Protein AF-A0A8J2J4Z7-F1 (afdb_monomer)

Mean predicted aligned error: 20.15 Å

pLDDT: mean 83.18, std 18.84, range [35.97, 98.56]

Secondary structure (DSSP, 8-state):
---GGGEEEE-TTS---EESSHHHHHHHHHHHSTTTS-HHHHHHHHHHTEEE-GGGGSEE-TTTSS-EE-SHHHHHHHHHHHHHHHHHHHS------S--------------------------------------HHHHHHHHHHHHHHHHHHHHHHHHHHHHHHHHHHHHHHHHHHHHHHHHHHHHHHHHHHHHHHHHHHHHHHHHHHHHHHHHHHHHHHHHHHHHHHHHHHHHHHHHHHHHHHHHHHHHHHHHHHHHHHHHHHHHHHHHHHHHHHHHHHHHHHHHHHHHHHHHHTT-------

Radius of gyration: 64.5 Å; Cα contacts (8 Å, |Δi|>4): 95; chains: 1; bounding box: 154×55×206 Å

Foldseek 3Di:
DPLPQQKWFADPVPPRDIHNDLVVVLVCCVPVVVPPDDNVCSVVNSVVRIDGDQCVLFAADPPPSPDTGDGNVSSCVVVVVVVVVVVVVPDPCPDPPDDDDDDDDDDDDDDDDDDDDDDDDDDDDDDDDDDDDDDDPVPVVVVVVVVVVVVVVVVVVVVVVVVVVVVVVVVVVVVVVVVVVVVVVVVVVVVVVVVVVVVVVVVVVVVVVVVVVVVVVVVVVVVVVVVVVVVVVVVVVVVVVVVVVVVVVVVVVVVVVVVVVVVVVVVVVVVVVVVVVVVVVVVVVVVVVVVVVVCVVVVPDDPDDD

Sequence (306 aa):
MKREHWRIWLCPFGCNAEYVIPEDFHKHIEVSHKHDISSDKIHALVELSSVPNVAKAKGQCPLCFDFQIISDKQYEKHIGRHLEQLALFTLPNIGEDEKGDEEGKQSDSGDENNDSNDEDHDGDDTGMTIEDAVASPDYYAEKTIAAEKQKETEAQIRREAEEAFHRRMEDMRLAQESAREEVLRARFEAERANREERAQEHDQVLTEAEEKARLDLEAQMKAAQERRKAGYEALNELDDATRRELEANLKAAKDQRKAAAEARAEAERKAREDYHYERKFREDYDRRVREEYERRLRGEYDTKAK

Organism: Fusarium equiseti (NCBI:txid61235)

Solvent-accessible surface area (backbone atoms only — not comparable to full-atom values): 18225 Å² total; per-residue (Å²): 131,83,68,70,92,30,42,30,36,51,50,90,86,71,73,82,47,77,27,80,46,72,69,58,44,51,51,47,44,59,71,78,35,54,90,80,50,60,77,90,51,49,65,61,46,56,65,71,39,47,41,77,39,70,68,73,39,42,44,63,37,93,86,74,63,79,49,78,27,81,38,59,71,53,33,54,54,54,53,46,52,52,52,49,54,53,50,59,69,71,48,80,83,75,76,79,86,67,94,74,93,80,82,84,82,75,91,77,90,78,90,77,89,83,88,80,82,86,79,90,80,87,78,79,86,83,88,83,82,90,75,92,74,90,75,61,82,67,58,62,55,52,51,50,54,51,52,51,53,50,52,52,52,51,54,46,51,51,51,53,48,54,52,52,49,52,52,53,52,51,53,50,48,52,51,51,50,52,53,51,50,51,54,51,52,52,49,52,52,50,52,50,51,54,51,52,49,53,50,52,53,50,52,49,53,50,52,54,50,52,53,50,52,50,50,54,49,51,53,49,52,50,53,51,50,50,53,50,51,54,51,53,52,55,49,50,52,50,52,53,52,51,51,52,49,52,53,50,52,54,49,52,50,51,51,50,52,50,52,52,50,52,52,50,52,52,51,50,52,49,53,52,51,52,51,52,49,53,50,50,54,48,52,54,47,53,47,51,52,50,52,51,52,52,37,62,71,70,65,68,73,83,89,80,88,130

Structure (mmCIF, N/CA/C/O backbone):
data_AF-A0A8J2J4Z7-F1
#
_entry.id   AF-A0A8J2J4Z7-F1
#
loop_
_atom_site.group_PDB
_atom_site.id
_atom_site.type_symbol
_atom_site.label_atom_id
_atom_site.label_alt_id
_atom_site.label_comp_id
_atom_site.label_asym_id
_atom_site.label_entity_id
_atom_site.label_seq_id
_atom_site.pdbx_PDB_ins_code
_atom_site.Cartn_x
_atom_site.Cartn_y
_atom_site.Cartn_z
_atom_site.occupancy
_atom_site.B_iso_or_equiv
_atom_site.auth_seq_id
_atom_site.auth_comp_id
_atom_site.auth_asym_id
_atom_site.auth_atom_id
_atom_site.pdbx_PDB_model_num
ATOM 1 N N . MET A 1 1 ? -29.224 24.497 11.981 1.00 48.62 1 MET A N 1
ATOM 2 C CA . MET A 1 1 ? -27.929 24.733 11.304 1.00 48.62 1 MET A CA 1
ATOM 3 C C . MET A 1 1 ? -28.176 24.751 9.804 1.00 48.62 1 MET A C 1
ATOM 5 O O . MET A 1 1 ? -28.836 23.846 9.308 1.00 48.62 1 MET A O 1
ATOM 9 N N . LYS A 1 2 ? -27.760 25.798 9.082 1.00 50.84 2 LYS A N 1
ATOM 10 C CA . LYS A 1 2 ? -27.967 25.862 7.625 1.00 50.84 2 LYS A CA 1
ATOM 11 C C . LYS A 1 2 ? -27.094 24.782 6.965 1.00 50.84 2 LYS A C 1
ATOM 13 O O . LYS A 1 2 ? -25.934 24.630 7.336 1.00 50.84 2 LYS A O 1
ATOM 18 N N . ARG A 1 3 ? -27.654 24.007 6.027 1.00 61.44 3 ARG A N 1
ATOM 19 C CA . ARG A 1 3 ? -27.030 22.855 5.328 1.00 61.44 3 ARG A CA 1
ATOM 20 C C . ARG A 1 3 ? -25.929 23.283 4.339 1.00 61.44 3 ARG A C 1
ATOM 22 O O . ARG A 1 3 ? -25.856 22.797 3.217 1.00 61.44 3 ARG A O 1
ATOM 29 N N . GLU A 1 4 ? -25.100 24.249 4.724 1.00 65.12 4 GLU A N 1
ATOM 30 C CA . GLU A 1 4 ? -24.104 24.873 3.847 1.00 65.12 4 GLU A CA 1
ATOM 31 C C . GLU A 1 4 ? -22.971 23.910 3.489 1.00 65.12 4 GLU A C 1
ATOM 33 O O . GLU A 1 4 ? -22.457 23.954 2.378 1.00 65.12 4 GLU A O 1
ATOM 38 N N . HIS A 1 5 ? -22.682 22.959 4.375 1.00 68.06 5 HIS A N 1
ATOM 39 C CA . HIS A 1 5 ? -21.696 21.899 4.174 1.00 68.06 5 HIS A CA 1
ATOM 40 C C . HIS A 1 5 ? -22.135 20.823 3.160 1.00 68.06 5 HIS A C 1
ATOM 42 O O . HIS A 1 5 ? -21.321 20.012 2.723 1.00 68.06 5 HIS A O 1
ATOM 48 N N . TRP A 1 6 ? -23.405 20.816 2.738 1.00 79.62 6 TRP A N 1
ATOM 49 C CA . TRP A 1 6 ? -23.937 19.852 1.769 1.00 79.62 6 TRP A CA 1
ATOM 50 C C . TRP A 1 6 ? -24.190 20.449 0.391 1.00 79.62 6 TRP A C 1
ATOM 52 O O . TRP A 1 6 ? -24.940 19.879 -0.391 1.00 79.62 6 TRP A O 1
ATOM 62 N N . ARG A 1 7 ? -23.582 21.583 0.051 1.00 85.12 7 ARG A N 1
ATOM 63 C CA . ARG A 1 7 ? -23.777 22.173 -1.275 1.00 85.12 7 ARG A CA 1
ATOM 64 C C . ARG A 1 7 ? -23.057 21.361 -2.358 1.00 85.12 7 ARG A C 1
ATOM 66 O O . ARG A 1 7 ? -21.969 20.817 -2.137 1.00 85.12 7 ARG A O 1
ATOM 73 N N . ILE A 1 8 ? -23.708 21.239 -3.506 1.00 89.12 8 ILE A N 1
ATOM 74 C CA . ILE A 1 8 ? -23.092 20.903 -4.790 1.00 89.12 8 ILE A CA 1
ATOM 75 C C . ILE A 1 8 ? -23.467 21.989 -5.791 1.00 89.12 8 ILE A C 1
ATOM 77 O O . ILE A 1 8 ? -24.491 22.654 -5.630 1.00 89.12 8 ILE A O 1
ATOM 81 N N . TRP A 1 9 ? -22.650 22.153 -6.817 1.00 91.50 9 TRP A N 1
ATOM 82 C CA . TRP A 1 9 ? -22.868 23.111 -7.888 1.00 91.50 9 TRP A CA 1
ATOM 83 C C . TRP A 1 9 ? -23.181 22.361 -9.169 1.00 91.50 9 TRP A C 1
ATOM 85 O O . TRP A 1 9 ? -22.423 21.481 -9.578 1.00 91.50 9 TRP A O 1
ATOM 95 N N . LEU A 1 10 ? -24.311 22.704 -9.779 1.00 89.62 10 LEU A N 1
ATOM 96 C CA . LEU A 1 10 ? -24.748 22.134 -11.047 1.00 89.62 10 LEU A CA 1
ATOM 97 C C . LEU A 1 10 ? -24.606 23.182 -12.143 1.00 89.62 10 LEU A C 1
ATOM 99 O O . LEU A 1 10 ? -24.974 24.343 -11.952 1.00 89.62 10 LEU A O 1
ATOM 103 N N . CYS A 1 11 ? -24.097 22.774 -13.305 1.00 90.88 11 CYS A N 1
ATOM 104 C CA . CYS A 1 11 ? -24.008 23.672 -14.452 1.00 90.88 11 CYS A CA 1
ATOM 105 C C . CYS A 1 11 ? -25.408 24.032 -14.993 1.00 90.88 11 CYS A C 1
ATOM 107 O O . CYS A 1 11 ? -26.116 23.142 -15.472 1.00 90.88 11 CYS A O 1
ATOM 109 N N . PRO A 1 12 ? -25.809 25.322 -14.988 1.00 86.12 12 PRO A N 1
ATOM 110 C CA . PRO A 1 12 ? -27.120 25.746 -15.484 1.00 86.12 12 PRO A CA 1
ATOM 111 C C . PRO A 1 12 ? -27.213 25.740 -17.018 1.00 86.12 12 PRO A C 1
ATOM 113 O O . PRO A 1 12 ? -28.304 25.864 -17.566 1.00 86.12 12 PRO A O 1
ATOM 116 N N . PHE A 1 13 ? -26.086 25.577 -17.716 1.00 86.19 13 PHE A N 1
ATOM 117 C CA . PHE A 1 13 ? -25.993 25.603 -19.178 1.00 86.19 13 PHE A CA 1
ATOM 118 C C . PHE A 1 13 ? -26.162 24.218 -19.833 1.00 86.19 13 PHE A C 1
ATOM 120 O O . PHE A 1 13 ? -25.944 24.069 -21.032 1.00 86.19 13 PHE A O 1
ATOM 127 N N . GLY A 1 14 ? -26.572 23.196 -19.069 1.00 81.00 14 GLY A N 1
ATOM 128 C CA . GLY A 1 14 ? -26.952 21.883 -19.609 1.00 81.00 14 GLY A CA 1
ATOM 129 C C . GLY A 1 14 ? -25.814 20.866 -19.743 1.00 81.00 14 GLY A C 1
ATOM 130 O O . GLY A 1 14 ? -25.996 19.831 -20.378 1.00 81.00 14 GLY A O 1
ATOM 131 N N . CYS A 1 15 ? -24.651 21.113 -19.133 1.00 85.25 15 CYS A N 1
ATOM 132 C CA . CYS A 1 15 ? -23.510 20.191 -19.188 1.00 85.25 15 CYS A CA 1
ATOM 133 C C . CYS A 1 15 ? -23.651 18.936 -18.308 1.00 85.25 15 CYS A C 1
ATOM 135 O O . CYS A 1 15 ? -22.787 18.068 -18.375 1.00 85.25 15 CYS A O 1
ATOM 137 N N . ASN A 1 16 ? -24.695 18.834 -17.473 1.00 79.56 16 ASN A N 1
ATOM 138 C CA . ASN A 1 16 ? -24.906 17.752 -16.491 1.00 79.56 16 ASN A CA 1
ATOM 139 C C . ASN A 1 16 ? -23.695 17.458 -15.580 1.00 79.56 16 ASN A C 1
ATOM 141 O O . ASN A 1 16 ? -23.605 16.385 -14.991 1.00 79.56 16 ASN A O 1
ATOM 145 N N . ALA A 1 17 ? -22.760 18.401 -15.462 1.00 84.75 17 ALA A N 1
ATOM 146 C CA . ALA A 1 17 ? -21.593 18.266 -14.610 1.00 84.75 17 ALA A CA 1
ATOM 147 C C . ALA A 1 17 ? -21.918 18.755 -13.193 1.00 84.75 17 ALA A C 1
ATOM 149 O O . ALA A 1 17 ? -22.481 19.843 -13.016 1.00 84.75 17 ALA A O 1
ATOM 150 N N . GLU A 1 18 ? -21.556 17.940 -12.202 1.00 88.69 18 GLU A N 1
ATOM 151 C CA . GLU A 1 18 ? -21.719 18.238 -10.781 1.00 88.69 18 GLU A CA 1
ATOM 152 C C . GLU A 1 18 ? -20.361 18.515 -10.144 1.00 88.69 18 GLU A C 1
ATOM 154 O O . GLU A 1 18 ? -19.391 17.789 -10.369 1.00 88.69 18 GLU A O 1
ATOM 159 N N . TYR A 1 19 ? -20.304 19.543 -9.306 1.00 88.88 19 TYR A N 1
ATOM 160 C CA . TYR A 1 19 ? -19.082 19.951 -8.629 1.00 88.88 19 TYR A CA 1
ATOM 161 C C . TYR A 1 19 ? -19.316 20.019 -7.125 1.00 88.88 19 TYR A C 1
ATOM 163 O O . TYR A 1 19 ? -20.330 20.526 -6.646 1.00 88.88 19 TYR A O 1
ATOM 171 N N . VAL A 1 20 ? -18.363 19.492 -6.362 1.00 85.62 20 VAL A N 1
ATOM 172 C CA . VAL A 1 20 ? -18.367 19.525 -4.889 1.00 85.62 20 VAL A CA 1
ATOM 173 C C . VAL A 1 20 ? -17.597 20.735 -4.356 1.00 85.62 20 VAL A C 1
ATOM 175 O O . VAL A 1 20 ? -17.810 21.130 -3.213 1.00 85.62 20 VAL A O 1
ATOM 178 N N . ILE A 1 21 ? -16.735 21.315 -5.191 1.00 87.62 21 ILE A N 1
ATOM 179 C CA . ILE A 1 21 ? -15.822 22.404 -4.863 1.00 87.62 21 ILE A CA 1
ATOM 180 C C . ILE A 1 21 ? -16.212 23.624 -5.719 1.00 87.62 21 ILE A C 1
ATOM 182 O O . ILE A 1 21 ? -16.281 23.496 -6.948 1.00 87.62 21 ILE A O 1
ATOM 186 N N . PRO A 1 22 ? -16.491 24.794 -5.115 1.00 88.19 22 PRO A N 1
ATOM 187 C CA . PRO A 1 22 ? -16.932 25.979 -5.850 1.00 88.19 22 PRO A CA 1
ATOM 188 C C . PRO A 1 22 ? -15.870 26.501 -6.827 1.00 88.19 22 PRO A C 1
ATOM 190 O O . PRO A 1 22 ? -16.217 27.013 -7.889 1.00 88.19 22 PRO A O 1
ATOM 193 N N . GLU A 1 23 ? -14.583 26.329 -6.524 1.00 89.81 23 GLU A N 1
ATOM 194 C CA . GLU A 1 23 ? -13.476 26.717 -7.403 1.00 89.81 23 GLU A CA 1
ATOM 195 C C . GLU A 1 23 ? -13.450 25.893 -8.697 1.00 89.81 23 GLU A C 1
ATOM 197 O O . GLU A 1 23 ? -13.126 26.419 -9.763 1.00 89.81 23 GLU A O 1
ATOM 202 N N . ASP A 1 24 ? -13.814 24.612 -8.630 1.00 89.50 24 ASP A N 1
ATOM 203 C CA . ASP A 1 24 ? -13.864 23.746 -9.811 1.00 89.50 24 ASP A CA 1
ATOM 204 C C . ASP A 1 24 ? -15.065 24.086 -10.692 1.00 89.50 24 ASP A C 1
ATOM 206 O O . ASP A 1 24 ? -14.944 24.130 -11.918 1.00 89.50 24 ASP A O 1
ATOM 210 N N . PHE A 1 25 ? -16.197 24.426 -10.069 1.00 90.56 25 PHE A N 1
ATOM 211 C CA . PHE A 1 25 ? -17.341 24.985 -10.780 1.00 90.56 25 PHE A CA 1
ATOM 212 C C . PHE A 1 25 ? -16.984 26.313 -11.462 1.00 90.56 25 PHE A C 1
ATOM 214 O O . PHE A 1 25 ? -17.268 26.494 -12.645 1.00 90.56 25 PHE A O 1
ATOM 221 N N . HIS A 1 26 ? -16.302 27.218 -10.755 1.00 90.50 26 HIS A N 1
ATOM 222 C CA . HIS A 1 26 ? -15.851 28.497 -11.305 1.00 90.50 26 HIS A CA 1
ATOM 223 C C . HIS A 1 26 ? -14.972 28.298 -12.546 1.00 90.50 26 HIS A C 1
ATOM 225 O O . HIS A 1 26 ? -15.247 28.870 -13.601 1.00 90.50 26 HIS A O 1
ATOM 231 N N . LYS A 1 27 ? -13.955 27.433 -12.451 1.00 92.00 27 LYS A N 1
ATOM 232 C CA . LYS A 1 27 ? -13.082 27.090 -13.585 1.00 92.00 27 LYS A CA 1
ATOM 233 C C . LYS A 1 27 ? -13.863 26.475 -14.741 1.00 92.00 27 LYS A C 1
ATOM 235 O O . LYS A 1 27 ? -13.597 26.799 -15.895 1.00 92.00 27 LYS A O 1
ATOM 240 N N . HIS A 1 28 ? -14.829 25.601 -14.457 1.00 91.81 28 HIS A N 1
ATOM 241 C CA . HIS A 1 28 ? -15.668 25.012 -15.497 1.00 91.81 28 HIS A CA 1
ATOM 242 C C . HIS A 1 28 ? -16.440 26.082 -16.274 1.00 91.81 28 HIS A C 1
ATOM 244 O O . HIS A 1 28 ? -16.403 26.062 -17.505 1.00 91.81 28 HIS A O 1
ATOM 250 N N . ILE A 1 29 ? -17.084 27.023 -15.576 1.00 90.81 29 ILE A N 1
ATOM 251 C CA . ILE A 1 29 ? -17.818 28.128 -16.204 1.00 90.81 29 ILE A CA 1
ATOM 252 C C . ILE A 1 29 ? -16.867 29.025 -17.007 1.00 90.81 29 ILE A C 1
ATOM 254 O O . ILE A 1 29 ? -17.163 29.367 -18.150 1.00 90.81 29 ILE A O 1
ATOM 258 N N . GLU A 1 30 ? -15.695 29.345 -16.460 1.00 90.31 30 GLU A N 1
ATOM 259 C CA . GLU A 1 30 ? -14.702 30.198 -17.120 1.00 90.31 30 GLU A CA 1
ATOM 260 C C . GLU A 1 30 ? -14.128 29.576 -18.405 1.00 90.31 30 GLU A C 1
ATOM 262 O O . GLU A 1 30 ? -13.880 30.283 -19.382 1.00 90.31 30 GLU A O 1
ATOM 267 N N . VAL A 1 31 ? -13.934 28.254 -18.428 1.00 91.25 31 VAL A N 1
ATOM 268 C CA . VAL A 1 31 ? -13.362 27.538 -19.580 1.00 91.25 31 VAL A CA 1
ATOM 269 C C . VAL A 1 31 ? -14.432 27.147 -20.598 1.00 91.25 31 VAL A C 1
ATOM 271 O O . VAL A 1 31 ? -14.229 27.319 -21.798 1.00 91.25 31 VAL A O 1
ATOM 274 N N . SER A 1 32 ? -15.564 26.621 -20.133 1.00 89.06 32 SER A N 1
ATOM 275 C CA . SER A 1 32 ? -16.575 25.979 -20.990 1.00 89.06 32 SER A CA 1
ATOM 276 C C . SER A 1 32 ? -17.681 26.943 -21.421 1.00 89.06 32 SER A C 1
ATOM 278 O O . SER A 1 32 ? -18.276 26.745 -22.474 1.00 89.06 32 SER A O 1
ATOM 280 N N . HIS A 1 33 ? -17.917 28.005 -20.643 1.00 90.12 33 HIS A N 1
ATOM 281 C CA . HIS A 1 33 ? -18.996 28.982 -20.846 1.00 90.12 33 HIS A CA 1
ATOM 282 C C . HIS A 1 33 ? -18.488 30.424 -20.924 1.00 90.12 33 HIS A C 1
ATOM 284 O O . HIS A 1 33 ? -19.224 31.377 -20.665 1.00 90.12 33 HIS A O 1
ATOM 290 N N . LYS A 1 34 ? -17.233 30.607 -21.352 1.00 83.88 34 LYS A N 1
ATOM 291 C CA . LYS A 1 34 ? -16.594 31.924 -21.505 1.00 83.88 34 LYS A CA 1
ATOM 292 C C . LYS A 1 34 ? -17.386 32.902 -22.381 1.00 83.88 34 LYS A C 1
ATOM 294 O O . LYS A 1 34 ? -17.272 34.113 -22.219 1.00 83.88 34 LYS A O 1
ATOM 299 N N . HIS A 1 35 ? -18.145 32.378 -23.343 1.00 81.94 35 HIS A N 1
ATOM 300 C CA . HIS A 1 35 ? -18.952 33.171 -24.270 1.00 81.94 35 HIS A CA 1
ATOM 301 C C . HIS A 1 35 ? -20.370 33.455 -23.755 1.00 81.94 35 HIS A C 1
ATOM 303 O O . HIS A 1 35 ? -21.000 34.395 -24.235 1.00 81.94 35 HIS A O 1
ATOM 309 N N . ASP A 1 36 ? -20.842 32.694 -22.765 1.00 80.62 36 ASP A N 1
ATOM 310 C CA . ASP A 1 36 ? -22.217 32.764 -22.262 1.00 80.62 36 ASP A CA 1
ATOM 311 C C . ASP A 1 36 ? -22.341 33.671 -21.027 1.00 80.62 36 ASP A C 1
ATOM 313 O O . ASP A 1 36 ? -23.422 34.195 -20.743 1.00 80.62 36 ASP A O 1
ATOM 317 N N . ILE A 1 37 ? -21.244 33.897 -20.288 1.00 83.81 37 ILE A N 1
ATOM 318 C CA . ILE A 1 37 ? -21.245 34.740 -19.089 1.00 83.81 37 ILE A CA 1
ATOM 319 C C . ILE A 1 37 ? -19.981 35.599 -18.950 1.00 83.81 37 ILE A C 1
ATOM 321 O O . ILE A 1 37 ? -18.861 35.177 -19.216 1.00 83.81 37 ILE A O 1
ATOM 325 N N . SER A 1 38 ? -20.175 36.842 -18.504 1.00 83.50 38 SER A N 1
ATOM 326 C CA . SER A 1 38 ? -19.089 37.765 -18.157 1.00 83.50 38 SER A CA 1
ATOM 327 C C . SER A 1 38 ? -18.459 37.380 -16.814 1.00 83.50 38 SER A C 1
ATOM 329 O O . SER A 1 38 ? -19.186 37.056 -15.874 1.00 83.50 38 SER A O 1
ATOM 331 N N . SER A 1 39 ? -17.126 37.468 -16.721 1.00 81.56 39 SER A N 1
ATOM 332 C CA . SER A 1 39 ? -16.327 37.105 -15.536 1.00 81.56 39 SER A CA 1
ATOM 333 C C . SER A 1 39 ? -16.866 37.702 -14.232 1.00 81.56 39 SER A C 1
ATOM 335 O O . SER A 1 39 ? -16.939 37.013 -13.219 1.00 81.56 39 SER A O 1
ATOM 337 N N . ASP A 1 40 ? -17.338 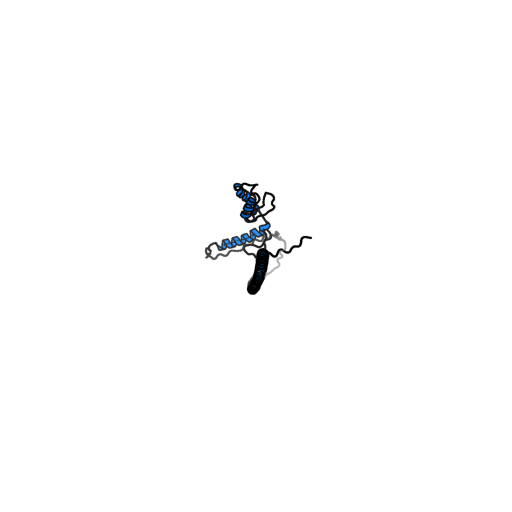38.949 -14.271 1.00 82.12 40 ASP A N 1
ATOM 338 C CA . ASP A 1 40 ? -17.827 39.671 -13.089 1.00 82.12 40 ASP A CA 1
ATOM 339 C C . ASP A 1 40 ? -19.117 39.066 -12.507 1.00 82.12 40 ASP A C 1
ATOM 341 O O . 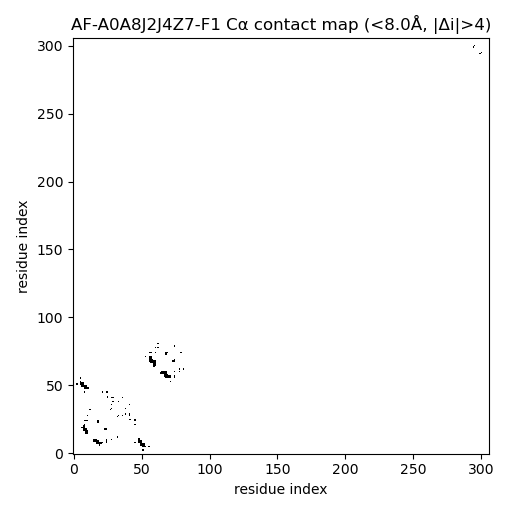ASP A 1 40 ? -19.472 39.311 -11.355 1.00 82.12 40 ASP A O 1
ATOM 345 N N . LYS A 1 41 ? -19.835 38.255 -13.294 1.00 85.81 41 LYS A N 1
ATOM 346 C CA . LYS A 1 41 ? -21.092 37.605 -12.896 1.00 85.81 41 LYS A CA 1
ATOM 347 C C . LYS A 1 41 ? -20.908 36.153 -12.454 1.00 85.81 41 LYS A C 1
ATOM 349 O O . LYS A 1 41 ? -21.859 35.569 -11.934 1.00 85.81 41 LYS A O 1
ATOM 354 N N . ILE A 1 42 ? -19.717 35.571 -12.625 1.00 85.88 42 ILE A N 1
ATOM 355 C CA . ILE A 1 42 ? -19.460 34.163 -12.286 1.00 85.88 42 ILE A CA 1
ATOM 356 C C . ILE A 1 42 ? -19.584 33.943 -10.774 1.00 85.88 42 ILE A C 1
ATOM 358 O O . ILE A 1 42 ? -20.213 32.977 -10.354 1.00 85.88 42 ILE A O 1
ATOM 362 N N . HIS A 1 43 ? -19.091 34.870 -9.949 1.00 84.75 43 HIS A N 1
ATOM 363 C CA . HIS A 1 43 ? -19.212 34.771 -8.489 1.00 84.75 43 HIS A CA 1
ATOM 364 C C . HIS A 1 43 ? -20.669 34.739 -8.006 1.00 84.75 43 HIS A C 1
ATOM 366 O O . HIS A 1 43 ? -21.035 33.863 -7.225 1.00 84.75 43 HIS A O 1
ATOM 372 N N . ALA A 1 44 ? -21.526 35.625 -8.525 1.00 85.88 44 ALA A N 1
ATOM 373 C CA . ALA A 1 44 ? -22.955 35.606 -8.205 1.00 85.88 44 ALA A CA 1
ATOM 374 C C . ALA A 1 44 ? -23.626 34.306 -8.684 1.00 85.88 44 ALA A C 1
ATOM 376 O O . ALA A 1 44 ? -24.500 33.760 -8.011 1.00 85.88 44 ALA A O 1
ATOM 377 N N . LEU A 1 45 ? -23.193 33.776 -9.833 1.00 85.69 45 LEU A N 1
ATOM 378 C CA . LEU A 1 45 ? -23.701 32.511 -10.351 1.00 85.69 45 LEU A CA 1
ATOM 379 C C . LEU A 1 45 ? -23.303 31.324 -9.463 1.00 85.69 45 LEU A C 1
ATOM 381 O O . LEU A 1 45 ? -24.128 30.442 -9.244 1.00 85.69 45 LEU A O 1
ATOM 385 N N . VAL A 1 46 ? -22.081 31.296 -8.927 1.00 87.06 46 VAL A N 1
ATOM 386 C CA . VAL A 1 46 ? -21.614 30.251 -7.997 1.00 87.06 46 VAL A CA 1
ATOM 387 C C . VAL A 1 46 ? -22.509 30.201 -6.757 1.00 87.06 46 VAL A C 1
ATOM 389 O O . VAL A 1 46 ? -22.908 29.123 -6.325 1.00 87.06 46 VAL A O 1
ATOM 392 N N . GLU A 1 47 ? -22.900 31.344 -6.201 1.00 84.44 47 GLU A N 1
ATOM 393 C CA . GLU A 1 47 ? -23.793 31.359 -5.036 1.00 84.44 47 GLU A CA 1
ATOM 394 C C . GLU A 1 47 ? -25.200 30.835 -5.373 1.00 84.44 47 GLU A C 1
ATOM 396 O O . GLU A 1 47 ? -25.754 30.014 -4.633 1.00 84.44 47 GLU A O 1
ATOM 401 N N . LEU A 1 48 ? -25.749 31.255 -6.518 1.00 84.69 48 LEU A N 1
ATOM 402 C CA . LEU A 1 48 ? -27.112 30.927 -6.955 1.00 84.69 48 LEU A CA 1
ATOM 403 C C . LEU A 1 48 ? -27.274 29.500 -7.502 1.00 84.69 48 LEU A C 1
ATOM 405 O O . LEU A 1 48 ? -28.369 28.948 -7.445 1.00 84.69 48 LEU A O 1
ATOM 409 N N . SER A 1 49 ? -26.206 28.902 -8.029 1.00 83.56 49 SER A N 1
ATOM 410 C CA . SER A 1 49 ? -26.208 27.545 -8.610 1.00 83.56 49 SER A CA 1
ATOM 411 C C . SER A 1 49 ? -25.939 26.439 -7.588 1.00 83.56 49 SER A C 1
ATOM 413 O O . SER A 1 49 ? -25.930 25.255 -7.935 1.00 83.56 49 SER A O 1
ATOM 415 N N . SER A 1 50 ? -25.735 26.810 -6.321 1.00 87.25 50 SER A N 1
ATOM 416 C CA . SER A 1 50 ? -25.554 25.843 -5.248 1.00 87.25 50 S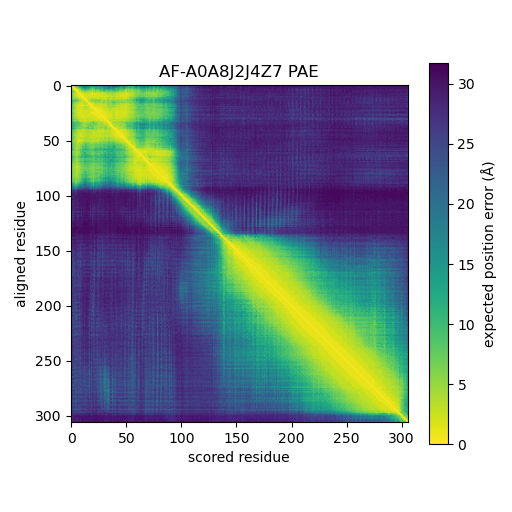ER A CA 1
ATOM 417 C C . SER A 1 50 ? -26.885 25.205 -4.844 1.00 87.25 50 SER A C 1
ATOM 419 O O . SER A 1 50 ? -27.841 25.888 -4.477 1.00 87.25 50 SER A O 1
ATOM 421 N N . VAL A 1 51 ? -26.942 23.874 -4.870 1.00 84.88 51 VAL A N 1
ATOM 422 C CA . VAL A 1 51 ? -28.098 23.092 -4.416 1.00 84.88 51 VAL A CA 1
ATOM 423 C C . VAL A 1 51 ? -27.706 22.181 -3.250 1.00 84.88 51 VAL A C 1
ATOM 425 O O . VAL A 1 51 ? -26.583 21.668 -3.212 1.00 84.88 51 VAL A O 1
ATOM 428 N N . PRO A 1 52 ? -28.592 21.976 -2.257 1.00 81.25 52 PRO A N 1
ATOM 429 C CA . PRO A 1 52 ? -28.316 21.071 -1.150 1.00 81.25 52 PRO A CA 1
ATOM 430 C C . PRO A 1 52 ? -28.360 19.611 -1.622 1.00 81.25 52 PRO A C 1
ATOM 432 O O . PRO A 1 52 ? -29.376 19.132 -2.120 1.00 81.25 52 PRO A O 1
ATOM 435 N N . ASN A 1 53 ? -27.273 18.881 -1.402 1.00 82.88 53 ASN A N 1
ATOM 436 C CA . ASN A 1 53 ? -27.143 17.460 -1.683 1.00 82.88 53 ASN A CA 1
ATOM 437 C C . ASN A 1 53 ? -27.267 16.635 -0.396 1.00 82.88 53 ASN A C 1
ATOM 439 O O . ASN A 1 53 ? -26.301 16.409 0.332 1.00 82.88 53 ASN A O 1
ATOM 443 N N . VAL A 1 54 ? -28.474 16.130 -0.151 1.00 74.56 54 VAL A N 1
ATOM 444 C CA . VAL A 1 54 ? -28.788 15.264 0.996 1.00 74.56 54 VAL A CA 1
ATOM 445 C C . VAL A 1 54 ? -28.087 13.901 0.955 1.00 74.56 54 VAL A C 1
ATOM 447 O O . VAL A 1 54 ? -28.018 13.232 1.983 1.00 74.56 54 VAL A O 1
ATOM 450 N N . ALA A 1 55 ? -27.538 13.474 -0.189 1.00 74.12 55 ALA A N 1
ATOM 451 C CA . ALA A 1 55 ? -26.772 12.231 -0.266 1.00 74.12 55 ALA A CA 1
ATOM 452 C C . ALA A 1 55 ? -25.451 12.324 0.512 1.00 74.12 55 ALA A C 1
ATOM 454 O O . ALA A 1 55 ? -25.005 11.316 1.051 1.00 74.12 55 ALA A O 1
ATOM 455 N N . LYS A 1 56 ? -24.884 13.531 0.672 1.00 74.19 56 LYS A N 1
ATOM 456 C CA . LYS A 1 56 ? -23.694 13.769 1.509 1.00 74.19 56 LYS A CA 1
ATOM 457 C C . LYS A 1 56 ? -23.935 13.534 3.005 1.00 74.19 56 LYS A C 1
ATOM 459 O O . LYS A 1 56 ? -22.977 13.426 3.758 1.00 74.19 56 LYS A O 1
ATOM 464 N N . ALA A 1 57 ? -25.193 13.452 3.440 1.00 72.44 57 ALA A N 1
ATOM 465 C CA . ALA A 1 57 ? -25.534 13.098 4.816 1.00 72.44 57 ALA A CA 1
ATOM 466 C C . ALA A 1 57 ? -25.400 11.590 5.093 1.00 72.44 57 ALA A C 1
ATOM 468 O O . ALA A 1 57 ? -25.502 11.174 6.244 1.00 72.44 57 ALA A O 1
ATOM 469 N N . LYS A 1 58 ? -25.217 10.766 4.052 1.00 81.69 58 LYS A N 1
ATOM 470 C CA . LYS A 1 58 ? -25.116 9.308 4.152 1.00 81.69 58 LYS A CA 1
ATOM 471 C C . LYS A 1 58 ? -23.664 8.877 3.995 1.00 81.69 58 LYS A C 1
ATOM 473 O O . LYS A 1 58 ? -22.975 9.352 3.098 1.00 81.69 58 LYS A O 1
ATOM 478 N N . GLY A 1 59 ? -23.216 7.951 4.831 1.00 85.19 59 GLY A N 1
ATOM 479 C CA . GLY A 1 59 ? -21.821 7.513 4.855 1.00 85.19 59 GLY A CA 1
ATOM 480 C C . GLY A 1 59 ? -21.325 7.267 6.272 1.00 85.19 59 GLY A C 1
ATOM 481 O O . GLY A 1 59 ? -22.097 7.337 7.225 1.00 85.19 59 GLY A O 1
ATOM 482 N N . GLN A 1 60 ? -20.036 6.982 6.414 1.00 88.12 60 GLN A N 1
ATOM 483 C CA . GLN A 1 60 ? -19.409 6.887 7.729 1.00 88.12 60 GLN A CA 1
ATOM 484 C C . GLN A 1 60 ? -19.288 8.273 8.368 1.00 88.12 60 GLN A C 1
ATOM 486 O O . GLN A 1 60 ? -19.042 9.270 7.685 1.00 88.12 60 GLN A O 1
ATOM 491 N N . CYS A 1 61 ? -19.464 8.337 9.685 1.00 88.00 61 CYS A N 1
ATOM 492 C CA . CYS A 1 61 ? -19.241 9.555 10.449 1.00 88.00 61 CYS A CA 1
ATOM 493 C C . CYS A 1 61 ? -17.777 10.021 10.309 1.00 88.00 61 CYS A C 1
ATOM 495 O O . CYS A 1 61 ? -16.879 9.249 10.629 1.00 88.00 61 CYS A O 1
ATOM 497 N N . PRO A 1 62 ? -17.503 11.280 9.920 1.00 86.38 62 PRO A N 1
ATOM 498 C CA . PRO A 1 62 ? -16.135 11.781 9.772 1.00 86.38 62 PRO A CA 1
ATOM 499 C C . PRO A 1 62 ? -15.410 12.048 11.103 1.00 86.38 62 PRO A C 1
ATOM 501 O O . PRO A 1 62 ? -14.237 12.404 11.082 1.00 86.38 62 PRO A O 1
ATOM 504 N N . LEU A 1 63 ? -16.103 11.951 12.244 1.00 88.44 63 LEU A N 1
ATOM 505 C CA . LEU A 1 63 ? -15.528 12.217 13.568 1.00 88.44 63 LEU A CA 1
ATOM 506 C C . LEU A 1 63 ? -15.119 10.932 14.290 1.00 88.44 63 LEU A C 1
ATOM 508 O O . LEU A 1 63 ? -14.055 10.906 14.898 1.00 88.44 63 LEU A O 1
ATOM 512 N N . CYS A 1 64 ? -15.936 9.876 14.213 1.00 91.62 64 CYS A N 1
ATOM 513 C CA . CYS A 1 64 ? -15.631 8.594 14.854 1.00 91.62 64 CYS A CA 1
ATOM 514 C C . CYS A 1 64 ? -15.332 7.453 13.884 1.00 91.62 64 CYS A C 1
ATOM 516 O O . CYS A 1 64 ? -14.777 6.462 14.322 1.00 91.62 64 CYS A O 1
ATOM 518 N N . PHE A 1 65 ? -15.704 7.550 12.603 1.00 89.19 65 PHE A N 1
ATOM 519 C CA . PHE A 1 65 ? -15.580 6.491 11.583 1.00 89.19 65 PHE A CA 1
ATOM 520 C C . PHE A 1 65 ? -16.297 5.157 11.882 1.00 89.19 65 PHE A C 1
ATOM 522 O O . PHE A 1 65 ? -16.511 4.368 10.965 1.00 89.19 65 PHE A O 1
ATOM 529 N N . ASP A 1 66 ? -16.786 4.958 13.104 1.00 88.75 66 ASP A N 1
ATOM 530 C CA . ASP A 1 66 ? -17.410 3.716 13.570 1.00 88.75 66 ASP A CA 1
ATOM 531 C C . ASP A 1 66 ? -18.914 3.639 13.291 1.00 88.75 66 ASP A C 1
ATOM 533 O O . ASP A 1 66 ? -19.525 2.570 13.344 1.00 88.75 66 ASP A O 1
ATOM 537 N N . PHE A 1 67 ? -19.549 4.777 13.004 1.00 88.88 67 PHE A N 1
ATOM 538 C CA . PHE A 1 67 ? -20.994 4.847 12.828 1.00 88.88 67 PHE A CA 1
ATOM 539 C C . PHE A 1 67 ? -21.389 5.134 11.381 1.00 88.88 67 PHE A C 1
ATOM 541 O O . PHE A 1 67 ? -21.054 6.182 10.821 1.00 88.88 67 PHE A O 1
ATOM 548 N N . GLN A 1 68 ? -22.163 4.219 10.793 1.00 90.62 68 GLN A N 1
ATOM 549 C CA . GLN A 1 68 ? -22.742 4.386 9.464 1.00 90.62 68 GLN A CA 1
ATOM 550 C C . GLN A 1 68 ? -24.048 5.185 9.539 1.00 90.62 68 GLN A C 1
ATOM 552 O O . GLN A 1 68 ? -25.044 4.769 10.136 1.00 90.62 68 GLN A O 1
ATOM 557 N N . ILE A 1 69 ? -24.060 6.329 8.869 1.00 89.38 69 ILE A N 1
ATOM 558 C CA . ILE A 1 69 ? -25.181 7.256 8.814 1.00 89.38 69 ILE A CA 1
ATOM 559 C C . ILE A 1 69 ? -26.029 6.957 7.576 1.00 89.38 69 ILE A C 1
ATOM 561 O O . ILE A 1 69 ? -25.535 6.931 6.447 1.00 89.38 69 ILE A O 1
ATOM 565 N N . ILE A 1 70 ? -27.325 6.731 7.793 1.00 86.06 70 ILE A N 1
ATOM 566 C CA . ILE A 1 70 ? -28.273 6.280 6.764 1.00 86.06 70 ILE A CA 1
ATOM 567 C C . ILE A 1 70 ? -29.279 7.392 6.409 1.00 86.06 70 ILE A C 1
ATOM 569 O O . ILE A 1 70 ? -29.811 7.424 5.296 1.00 86.06 70 ILE A O 1
ATOM 573 N N . SER A 1 71 ? -29.518 8.340 7.324 1.00 86.69 71 SER A N 1
ATOM 574 C CA . SER A 1 71 ? -30.460 9.456 7.145 1.00 86.69 71 SER A CA 1
ATOM 575 C C . SER A 1 71 ? -29.905 10.798 7.632 1.00 86.69 71 SER A C 1
ATOM 577 O O . SER A 1 71 ? -29.003 10.847 8.465 1.00 86.69 71 SER A O 1
ATOM 579 N N . ASP A 1 72 ? -30.491 11.897 7.153 1.00 84.38 72 ASP A N 1
ATOM 580 C CA . ASP A 1 72 ? -30.119 13.260 7.549 1.00 84.38 72 ASP A CA 1
ATOM 581 C C . ASP A 1 72 ? -30.387 13.535 9.038 1.00 84.38 72 ASP A C 1
ATOM 583 O O . ASP A 1 72 ? -29.526 14.066 9.733 1.00 84.38 72 ASP A O 1
ATOM 587 N N . LYS A 1 73 ? -31.527 13.085 9.574 1.00 86.88 73 LYS A N 1
ATOM 588 C CA . LYS A 1 73 ? -31.840 13.192 11.011 1.00 86.88 73 LYS A CA 1
ATOM 589 C C . LYS A 1 73 ? -30.847 12.424 11.884 1.00 86.88 73 LYS A C 1
ATOM 591 O O . LYS A 1 73 ? -30.535 12.849 12.995 1.00 86.88 73 LYS A O 1
ATOM 596 N N . GLN A 1 74 ? -30.371 11.278 11.400 1.00 88.00 74 GLN A N 1
ATOM 597 C CA . GLN A 1 74 ? -29.366 10.476 12.094 1.00 88.00 74 GLN A CA 1
ATOM 598 C C . GLN A 1 74 ? -27.998 11.164 12.061 1.00 88.00 74 GLN A C 1
ATOM 600 O O . GLN A 1 74 ? -27.319 11.173 13.085 1.00 88.00 74 GLN A O 1
ATOM 605 N N . TYR A 1 75 ? -27.635 11.787 10.933 1.00 87.69 75 TYR A N 1
ATOM 606 C CA . TYR A 1 75 ? -26.438 12.623 10.828 1.00 87.69 75 TYR A CA 1
ATOM 607 C C . TYR A 1 75 ? -26.463 13.745 11.868 1.00 87.69 75 TYR A C 1
ATOM 609 O O . TYR A 1 75 ? -25.536 13.875 12.662 1.00 87.69 75 TYR A O 1
ATOM 617 N N . GLU A 1 76 ? -27.550 14.523 11.896 1.00 88.31 76 GLU A N 1
ATOM 618 C CA . GLU A 1 76 ? -27.690 15.685 12.778 1.00 88.31 76 GLU A CA 1
ATOM 619 C C . GLU A 1 76 ? -27.568 15.297 14.258 1.00 88.31 76 GLU A C 1
ATOM 621 O O . GLU A 1 76 ? -26.824 15.939 14.997 1.00 88.31 76 GLU A O 1
ATOM 626 N N . LYS A 1 77 ? -28.229 14.214 14.688 1.00 91.94 77 LYS A N 1
ATOM 627 C CA . LYS A 1 77 ? -28.132 13.726 16.074 1.00 91.94 77 LYS A CA 1
ATOM 628 C C . LYS A 1 77 ? -26.734 13.219 16.422 1.00 91.94 77 LYS A C 1
ATOM 630 O O . LYS A 1 77 ? -26.216 13.530 17.491 1.00 91.94 77 LYS A O 1
ATOM 635 N N . HIS A 1 78 ? -26.136 12.422 15.539 1.00 92.94 78 HIS A N 1
ATOM 636 C CA . HIS A 1 78 ? -24.858 11.771 15.812 1.00 92.94 78 HIS A CA 1
ATOM 637 C C . HIS A 1 78 ? -23.697 12.775 15.827 1.00 92.94 78 HIS A C 1
ATOM 639 O O . HIS A 1 78 ? -22.925 12.814 16.782 1.00 92.94 78 HIS A O 1
ATOM 645 N N . ILE A 1 79 ? -23.619 13.642 14.815 1.00 90.25 79 ILE A N 1
ATOM 646 C CA . ILE A 1 79 ? -22.621 14.716 14.769 1.00 90.25 79 ILE A CA 1
ATOM 647 C C . ILE A 1 79 ? -22.880 15.743 15.871 1.00 90.25 79 ILE A C 1
ATOM 649 O O . ILE A 1 79 ? -21.928 16.204 16.493 1.00 90.25 79 ILE A O 1
ATOM 653 N N . GLY A 1 80 ? -24.147 16.048 16.170 1.00 91.69 80 GLY A N 1
ATOM 654 C CA . GLY A 1 80 ? -24.517 16.914 17.291 1.00 91.69 80 GLY A CA 1
ATOM 655 C C . GLY A 1 80 ? -23.915 16.444 18.616 1.00 91.69 80 GLY A C 1
ATOM 656 O O . GLY A 1 80 ? -23.292 17.244 19.307 1.00 91.69 80 GLY A O 1
ATOM 657 N N . ARG A 1 81 ? -23.996 15.141 18.915 1.00 94.38 81 ARG A N 1
ATOM 658 C CA . ARG A 1 81 ? -23.394 14.552 20.123 1.00 94.38 81 ARG A CA 1
ATOM 659 C C . ARG A 1 81 ? -21.871 14.692 20.158 1.00 94.38 81 ARG A C 1
ATOM 661 O O . ARG A 1 81 ? -21.310 14.986 21.207 1.00 94.38 81 ARG A O 1
ATOM 668 N N . HIS A 1 82 ? -21.188 14.503 19.031 1.00 94.19 82 HIS A N 1
ATOM 669 C CA . HIS A 1 82 ? -19.738 14.710 18.986 1.00 94.19 82 HIS A CA 1
ATOM 670 C C . HIS A 1 82 ? -19.353 16.174 19.202 1.00 94.19 82 HIS A C 1
ATOM 672 O O . HIS A 1 82 ? -18.406 16.458 19.928 1.00 94.19 82 HIS A O 1
ATOM 678 N N . LEU A 1 83 ? -20.090 17.108 18.599 1.00 92.00 83 LEU A N 1
ATOM 679 C CA . LEU A 1 83 ? -19.852 18.537 18.796 1.00 92.00 83 LEU A CA 1
ATOM 680 C C . LEU A 1 83 ? -20.103 18.959 20.249 1.00 92.00 83 LEU A C 1
ATOM 682 O O . LEU A 1 83 ? -19.356 19.777 20.775 1.00 92.00 83 LEU A O 1
ATOM 686 N N . GLU A 1 84 ? -21.100 18.371 20.909 1.00 93.69 84 GLU A N 1
ATOM 687 C CA . GLU A 1 84 ? -21.357 18.564 22.338 1.00 93.69 84 GLU A CA 1
ATOM 688 C C . GLU A 1 84 ? -20.194 18.057 23.198 1.00 93.69 84 GLU A C 1
ATOM 690 O O . GLU A 1 84 ? -19.683 18.794 24.036 1.00 93.69 84 GLU A O 1
ATOM 695 N N . GLN A 1 85 ? -19.704 16.840 22.944 1.00 91.50 85 GLN A N 1
ATOM 696 C CA . GLN A 1 85 ? -18.541 16.290 23.650 1.00 91.50 85 GLN A CA 1
ATOM 697 C C . GLN A 1 85 ? -17.286 17.153 23.465 1.00 91.50 85 GLN A C 1
ATOM 699 O 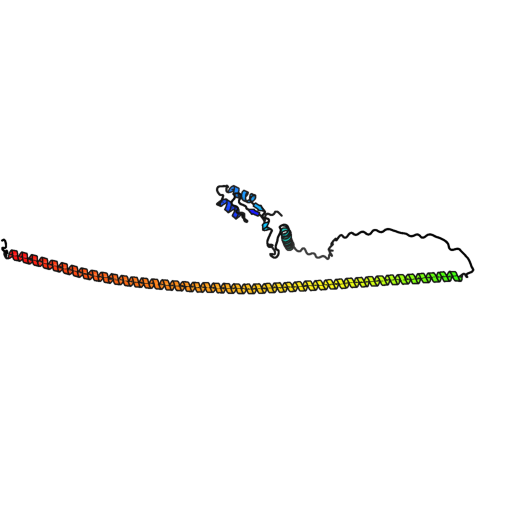O . GLN A 1 85 ? -16.548 17.389 24.421 1.00 91.50 85 GLN A O 1
ATOM 704 N N . LEU A 1 86 ? -17.058 17.655 22.248 1.00 90.44 86 LEU A N 1
ATOM 705 C CA . LEU A 1 86 ? -15.953 18.568 21.957 1.00 90.44 86 LEU A CA 1
ATOM 706 C C . LEU A 1 86 ? -16.114 19.904 22.689 1.00 90.44 86 LEU A C 1
ATOM 708 O O . LEU A 1 86 ? -15.139 20.422 23.227 1.00 90.44 86 LEU A O 1
ATOM 712 N N . ALA A 1 87 ? -17.332 20.446 22.750 1.00 90.56 87 ALA A N 1
ATOM 713 C CA . ALA A 1 87 ? -17.608 21.669 23.492 1.00 90.56 87 ALA A CA 1
ATOM 714 C C . ALA A 1 87 ? -17.339 21.476 24.992 1.00 90.56 87 ALA A C 1
ATOM 716 O O . ALA A 1 87 ? -16.618 22.281 25.581 1.00 90.56 87 ALA A O 1
ATOM 717 N N . LEU A 1 88 ? -17.825 20.378 25.582 1.00 87.69 88 LEU A N 1
ATOM 718 C CA . LEU A 1 88 ? -17.595 20.038 26.990 1.00 87.69 88 LEU A CA 1
ATOM 719 C C . LEU A 1 88 ? -16.105 19.890 27.321 1.00 87.69 88 LEU A C 1
ATOM 721 O O . LEU A 1 88 ? -15.675 20.344 28.374 1.00 87.69 88 LEU A O 1
ATOM 725 N N . PHE A 1 89 ? -15.301 19.331 26.413 1.00 87.06 89 PHE A N 1
ATOM 726 C CA . PHE A 1 89 ? -13.850 19.224 26.600 1.00 87.06 89 PHE A CA 1
ATOM 727 C C . PHE A 1 89 ? -13.144 20.590 26.656 1.00 87.06 89 PHE A C 1
ATOM 729 O O . PHE A 1 89 ? -12.136 20.745 27.341 1.00 87.06 89 PHE A O 1
ATOM 736 N N . THR A 1 90 ? -13.648 21.582 25.917 1.00 86.06 90 THR A N 1
ATOM 737 C CA . THR A 1 90 ? -13.034 22.922 25.846 1.00 86.06 90 THR A CA 1
ATOM 738 C C . THR A 1 90 ? -13.442 23.856 26.979 1.00 86.06 90 THR A C 1
ATOM 740 O O . THR A 1 90 ? -12.805 24.895 27.168 1.00 86.06 90 THR A O 1
ATOM 743 N N . LEU A 1 91 ? -14.490 23.518 27.729 1.00 81.88 91 LEU A N 1
ATOM 744 C CA . LEU A 1 91 ? -14.889 24.303 28.886 1.00 81.88 91 LEU A CA 1
ATOM 745 C C . LEU A 1 91 ? -13.914 24.018 30.042 1.00 81.88 91 LEU A C 1
ATOM 747 O O . LEU A 1 91 ? -13.665 22.852 30.352 1.00 81.88 91 LEU A O 1
ATOM 751 N N . PRO A 1 92 ? -13.335 25.053 30.684 1.00 76.75 92 PRO A N 1
ATOM 752 C CA . PRO A 1 92 ? -12.553 24.868 31.898 1.00 76.75 92 PRO A CA 1
ATOM 753 C C . PRO A 1 92 ? -13.387 24.101 32.920 1.00 76.75 92 PRO A C 1
ATOM 755 O O . PRO A 1 92 ? -14.542 24.456 33.152 1.00 76.75 92 PRO A O 1
ATOM 758 N N . ASN A 1 93 ? -12.802 23.071 33.529 1.00 62.50 93 ASN A N 1
ATOM 759 C CA . ASN A 1 93 ? -13.438 22.345 34.618 1.00 62.50 93 ASN A CA 1
ATOM 760 C C . ASN A 1 93 ? -13.458 23.277 35.839 1.00 62.50 93 ASN A C 1
ATOM 762 O O . ASN A 1 93 ? -12.502 23.331 36.614 1.00 62.50 93 ASN A O 1
ATOM 766 N N . ILE A 1 94 ? -14.486 24.122 35.922 1.00 58.34 94 ILE A N 1
ATOM 767 C CA . ILE A 1 94 ? -14.755 24.966 37.081 1.00 58.34 94 ILE A CA 1
ATOM 768 C C . ILE A 1 94 ? -15.150 23.974 38.167 1.00 58.34 94 ILE A C 1
ATOM 770 O O . ILE A 1 94 ? -16.249 23.437 38.130 1.00 58.34 94 ILE A O 1
ATOM 774 N N . GLY A 1 95 ? -14.186 23.641 39.026 1.00 48.53 95 GLY A N 1
ATOM 775 C CA . GLY A 1 95 ? -14.310 22.572 40.003 1.00 48.53 95 GLY A CA 1
ATOM 776 C C . GLY A 1 95 ? -15.598 22.690 40.804 1.00 48.53 95 GLY A C 1
ATOM 777 O O . GLY A 1 95 ? -15.793 23.659 41.534 1.00 48.53 95 GLY A O 1
ATOM 778 N N . GLU A 1 96 ? -16.448 21.680 40.680 1.00 48.47 96 GLU A N 1
ATOM 779 C CA . GLU A 1 96 ? -17.476 21.387 41.666 1.00 48.47 96 GLU A CA 1
ATOM 780 C C . GLU A 1 96 ? -16.792 20.678 42.838 1.00 48.47 96 GLU A C 1
ATOM 782 O O . GLU A 1 96 ? -16.831 19.460 42.999 1.00 48.47 96 GLU A O 1
ATOM 787 N N . ASP A 1 97 ? -16.117 21.479 43.659 1.00 51.50 97 ASP A N 1
ATOM 788 C CA . ASP A 1 97 ? -16.102 21.211 45.086 1.00 51.50 97 ASP A CA 1
ATOM 789 C C . ASP A 1 97 ? -17.518 21.517 45.592 1.00 51.50 97 ASP A C 1
ATOM 791 O O . ASP A 1 97 ? -17.793 22.659 45.933 1.00 51.50 97 ASP A O 1
ATOM 795 N N . GLU A 1 98 ? -18.429 20.540 45.598 1.00 51.28 98 GLU A N 1
ATOM 796 C CA . GLU A 1 98 ? -19.499 20.437 46.600 1.00 51.28 98 GLU A CA 1
ATOM 797 C C . GLU A 1 98 ? -20.321 19.153 46.435 1.00 51.28 98 GLU A C 1
ATOM 799 O O . GLU A 1 98 ? -20.701 18.730 45.348 1.00 51.28 98 GLU A O 1
ATOM 804 N N . LYS A 1 99 ? -20.585 18.518 47.577 1.00 52.59 99 LYS A N 1
ATOM 805 C CA . LYS A 1 99 ? -21.546 17.429 47.734 1.00 52.59 99 LYS A CA 1
ATOM 806 C C . LYS A 1 99 ? -22.918 17.878 47.224 1.00 52.59 99 LYS A C 1
ATOM 808 O O . LYS A 1 99 ? -23.429 18.886 47.703 1.00 52.59 99 LYS A O 1
ATOM 813 N N . GLY A 1 100 ? -23.552 17.072 46.387 1.00 41.38 100 GLY A N 1
ATOM 814 C CA . GLY A 1 100 ? -24.948 17.263 46.021 1.00 41.38 100 GLY A CA 1
ATOM 815 C C . GLY A 1 100 ? -25.485 16.030 45.323 1.00 41.38 100 GLY A C 1
ATOM 816 O O . GLY A 1 100 ? -25.136 15.760 44.181 1.00 41.38 100 GLY A O 1
ATOM 817 N N . ASP A 1 101 ? -26.293 15.266 46.049 1.00 52.56 101 ASP A N 1
ATOM 818 C CA . ASP A 1 101 ? -27.163 14.235 45.504 1.00 52.56 101 ASP A CA 1
ATOM 819 C C . ASP A 1 101 ? -28.019 14.830 44.375 1.00 52.56 101 ASP A C 1
ATOM 821 O O . ASP A 1 101 ? -28.722 15.812 44.607 1.00 52.56 101 ASP A O 1
ATOM 825 N N . GLU A 1 102 ? -28.016 14.233 43.179 1.00 47.06 102 GLU A N 1
ATOM 826 C CA . GLU A 1 102 ? -29.068 14.504 42.197 1.00 47.06 102 GLU A CA 1
ATOM 827 C C . GLU A 1 102 ? -29.703 13.224 41.659 1.00 47.06 102 GLU A C 1
ATOM 829 O O . GLU A 1 102 ? -29.108 12.363 41.008 1.00 47.06 102 GLU A O 1
ATOM 834 N N . GLU A 1 103 ? -30.982 13.152 42.004 1.00 48.28 103 GLU A N 1
ATOM 835 C CA . GLU A 1 103 ? -31.992 12.176 41.678 1.00 48.28 103 GLU A CA 1
ATOM 836 C C . GLU A 1 103 ? -32.273 12.144 40.169 1.00 48.28 103 GLU A C 1
ATOM 838 O O . GLU A 1 103 ? -32.767 13.104 39.572 1.00 48.28 103 GLU A O 1
ATOM 843 N N . GLY A 1 104 ? -32.066 10.983 39.551 1.00 43.41 104 GLY A N 1
ATOM 844 C CA . GLY A 1 104 ? -32.617 10.682 38.234 1.00 43.41 104 GLY A CA 1
ATOM 845 C C . GLY A 1 104 ? -34.122 10.429 38.316 1.00 43.41 104 GLY A C 1
ATOM 846 O O . GLY A 1 104 ? -34.557 9.282 38.401 1.00 43.41 104 GLY A O 1
ATOM 847 N N . LYS A 1 105 ? -34.927 11.498 38.265 1.00 44.62 105 LYS A N 1
ATOM 848 C CA . LYS A 1 105 ? -36.371 11.435 37.987 1.00 44.62 105 LYS A CA 1
ATOM 849 C C . LYS A 1 105 ? -36.607 10.826 36.605 1.00 44.62 105 LYS A C 1
ATOM 851 O O . LYS A 1 105 ? -36.432 11.495 35.589 1.00 44.62 105 LYS A O 1
ATOM 856 N N . GLN A 1 106 ? -37.092 9.589 36.571 1.00 45.69 106 GLN A N 1
ATOM 857 C CA . GLN A 1 106 ? -37.826 9.059 35.429 1.00 45.69 106 GLN A CA 1
ATOM 858 C C . GLN A 1 106 ? -39.302 8.971 35.816 1.00 45.69 106 GLN A C 1
ATOM 860 O O . GLN A 1 106 ? -39.714 8.133 36.613 1.00 45.69 106 GLN A O 1
ATOM 865 N N . SER A 1 107 ? -40.083 9.904 35.280 1.00 47.03 107 SER A N 1
ATOM 866 C CA . SER A 1 107 ? -41.536 9.836 35.239 1.00 47.03 107 SER A CA 1
ATOM 867 C C . SER A 1 107 ? -41.947 8.716 34.285 1.00 47.03 107 SER A C 1
ATOM 869 O O . SER A 1 107 ? -41.709 8.840 33.082 1.00 47.03 107 SER A O 1
ATOM 871 N N . ASP A 1 108 ? -42.579 7.668 34.807 1.00 42.12 108 ASP A N 1
ATOM 872 C CA . ASP A 1 108 ? -43.444 6.807 34.007 1.00 42.12 108 ASP A CA 1
ATOM 873 C C . ASP A 1 108 ? -44.848 6.814 34.610 1.00 42.12 108 ASP A C 1
ATOM 875 O O . ASP A 1 108 ? -45.067 6.554 35.793 1.00 42.12 108 ASP A O 1
ATOM 879 N N . SER A 1 109 ? -45.772 7.245 33.768 1.00 48.50 109 SER A N 1
ATOM 880 C CA . SER A 1 109 ? -47.189 7.430 34.012 1.00 48.50 109 SER A CA 1
ATOM 881 C C . SER A 1 109 ? -47.909 6.104 33.793 1.00 48.50 109 SER A C 1
ATOM 883 O O . SER A 1 109 ? -48.024 5.653 32.656 1.00 48.50 109 SER A O 1
ATOM 885 N N . GLY A 1 110 ? -48.431 5.523 34.872 1.00 40.88 110 GLY A N 1
ATOM 886 C CA . GLY A 1 110 ? -49.329 4.371 34.851 1.00 40.88 110 GLY A CA 1
ATOM 887 C C . GLY A 1 110 ? -50.530 4.625 35.755 1.00 40.88 110 GLY A C 1
ATOM 888 O O . GLY A 1 110 ? -50.512 4.279 36.930 1.00 40.88 110 GLY A O 1
ATOM 889 N N . ASP A 1 111 ? -51.522 5.302 35.188 1.00 42.22 111 ASP A N 1
ATOM 890 C CA . ASP A 1 111 ? -52.911 5.399 35.638 1.00 42.22 111 ASP A CA 1
ATOM 891 C C . ASP A 1 111 ? -53.558 4.009 35.618 1.00 42.22 111 ASP A C 1
ATOM 893 O O . ASP A 1 111 ? -53.599 3.428 34.541 1.00 42.22 111 ASP A O 1
ATOM 897 N N . GLU A 1 112 ? -54.063 3.512 36.755 1.00 48.50 112 GLU A N 1
ATOM 898 C CA . GLU A 1 112 ? -55.317 2.745 36.802 1.00 48.50 112 GLU A CA 1
ATOM 899 C C . GLU A 1 112 ? -56.052 2.995 38.132 1.00 48.50 112 GLU A C 1
ATOM 901 O O . GLU A 1 112 ? -55.621 2.619 39.224 1.00 48.50 112 GLU A O 1
ATOM 906 N N . ASN A 1 113 ? -57.197 3.656 37.990 1.00 44.75 113 ASN A N 1
ATOM 907 C CA . ASN A 1 113 ? -58.309 3.732 38.928 1.00 44.75 113 ASN A CA 1
ATOM 908 C C . ASN A 1 113 ? -58.673 2.370 39.555 1.00 44.75 113 ASN A C 1
ATOM 910 O O . ASN A 1 113 ? -58.865 1.394 38.832 1.00 44.75 113 ASN A O 1
ATOM 914 N N . ASN A 1 114 ? -58.969 2.347 40.859 1.00 41.00 114 ASN A N 1
ATOM 915 C CA . ASN A 1 114 ? -60.150 1.617 41.323 1.00 41.00 114 ASN A CA 1
ATOM 916 C C . ASN A 1 114 ? -60.791 2.307 42.533 1.00 41.00 114 ASN A C 1
ATOM 918 O O . ASN A 1 114 ? -60.305 2.249 43.661 1.00 41.00 114 ASN A O 1
ATOM 922 N N . ASP A 1 115 ? -61.881 2.984 42.207 1.00 44.91 115 ASP A N 1
ATOM 923 C CA . ASP A 1 115 ? -62.925 3.532 43.053 1.00 44.91 115 ASP A CA 1
ATOM 924 C C . ASP A 1 115 ? -63.803 2.380 43.563 1.00 44.91 115 ASP A C 1
ATOM 926 O O . ASP A 1 115 ? -64.267 1.565 42.765 1.00 44.91 115 ASP A O 1
ATOM 930 N N . SER A 1 116 ? -64.026 2.284 44.873 1.00 47.75 116 SER A N 1
ATOM 931 C CA . SER A 1 116 ? -65.155 1.538 45.443 1.00 47.75 116 SER A CA 1
ATOM 932 C C . SER A 1 116 ? -65.452 2.038 46.855 1.00 47.75 116 SER A C 1
ATOM 934 O O . SER A 1 116 ? -64.787 1.674 47.825 1.00 47.75 116 SER A O 1
ATOM 936 N N . ASN A 1 117 ? -66.459 2.904 46.889 1.00 39.78 117 ASN A N 1
ATOM 937 C CA . ASN A 1 117 ? -67.271 3.364 48.009 1.00 39.78 117 ASN A CA 1
ATOM 938 C C . ASN A 1 117 ? -67.657 2.311 49.065 1.00 39.78 117 ASN A C 1
ATOM 940 O O . ASN A 1 117 ? -67.827 1.136 48.750 1.00 39.78 117 ASN A O 1
ATOM 944 N N . ASP A 1 118 ? -67.887 2.860 50.266 1.00 38.38 118 ASP A N 1
ATOM 945 C CA . ASP A 1 118 ? -68.971 2.629 51.237 1.00 38.38 118 ASP A CA 1
ATOM 946 C C . ASP A 1 118 ? -69.432 1.196 51.552 1.00 38.38 118 ASP A C 1
ATOM 948 O O . ASP A 1 118 ? -69.844 0.434 50.687 1.00 38.38 118 ASP A O 1
ATOM 952 N N . GLU A 1 119 ? -69.521 0.888 52.849 1.00 45.12 119 GLU A N 1
ATOM 953 C CA . GLU A 1 119 ? -70.823 0.940 53.532 1.00 45.12 119 GLU A CA 1
ATOM 954 C C . GLU A 1 119 ? -70.646 0.757 55.049 1.00 45.12 119 GLU A C 1
ATOM 956 O O . GLU A 1 119 ? -70.246 -0.299 55.547 1.00 45.12 119 GLU A O 1
ATOM 961 N N . ASP A 1 120 ? -70.973 1.824 55.779 1.00 45.94 120 ASP A N 1
ATOM 962 C CA . ASP A 1 120 ? -71.365 1.780 57.181 1.00 45.94 120 ASP A CA 1
ATOM 963 C C . ASP A 1 120 ? -72.583 0.856 57.332 1.00 45.94 120 ASP A C 1
ATOM 965 O O . ASP A 1 120 ? -73.624 1.065 56.704 1.00 45.94 120 ASP A O 1
ATOM 969 N N . HIS A 1 121 ? -72.469 -0.166 58.183 1.00 47.06 121 HIS A N 1
ATOM 970 C CA . HIS A 1 121 ? -73.602 -1.001 58.570 1.00 47.06 121 HIS A CA 1
ATOM 971 C C . HIS A 1 121 ? -73.895 -0.823 60.061 1.00 47.06 121 HIS A C 1
ATOM 973 O O . HIS A 1 121 ? -73.441 -1.590 60.912 1.00 47.06 121 HIS A O 1
ATOM 979 N N . ASP A 1 122 ? -74.667 0.226 60.350 1.00 47.16 122 ASP A N 1
ATOM 980 C CA . ASP A 1 122 ? -75.435 0.381 61.582 1.00 47.16 122 ASP A CA 1
ATOM 981 C C . ASP A 1 122 ? -76.551 -0.675 61.614 1.00 47.16 122 ASP A C 1
ATOM 983 O O . ASP A 1 122 ? -77.550 -0.592 60.897 1.00 47.16 122 ASP A O 1
ATOM 987 N N . GLY A 1 123 ? -76.351 -1.695 62.447 1.00 45.03 123 GLY A N 1
ATOM 988 C CA . GLY A 1 123 ? -77.320 -2.744 62.753 1.00 45.03 123 GLY A CA 1
ATOM 989 C C . GLY A 1 123 ? -78.007 -2.505 64.096 1.00 45.03 123 GLY A C 1
ATOM 990 O O . GLY A 1 123 ? -77.545 -2.987 65.130 1.00 45.03 123 GLY A O 1
ATOM 991 N N . ASP A 1 124 ? -79.096 -1.748 64.017 1.00 35.97 124 ASP A N 1
ATOM 992 C CA . ASP A 1 124 ? -80.288 -1.673 64.878 1.00 35.97 124 ASP A CA 1
ATOM 993 C C . ASP A 1 124 ? -80.608 -2.989 65.636 1.00 35.97 124 ASP A C 1
ATOM 995 O O . ASP A 1 124 ? -80.591 -4.080 65.069 1.00 35.97 124 ASP A O 1
ATOM 999 N N . ASP A 1 125 ? -80.690 -2.938 66.968 1.00 39.03 125 ASP A N 1
ATOM 1000 C CA . ASP A 1 125 ? -81.934 -3.021 67.764 1.00 39.03 125 ASP A CA 1
ATOM 1001 C C . ASP A 1 125 ? -82.761 -4.308 67.585 1.00 39.03 125 ASP A C 1
ATOM 1003 O O . ASP A 1 125 ? -83.383 -4.554 66.557 1.00 39.03 125 ASP A O 1
ATOM 1007 N N . THR A 1 126 ? -82.817 -5.131 68.636 1.00 39.22 126 THR A N 1
ATOM 1008 C CA . THR A 1 126 ? -84.049 -5.413 69.404 1.00 39.22 126 THR A CA 1
ATOM 1009 C C . THR A 1 126 ? -83.949 -6.729 70.185 1.00 39.22 126 THR A C 1
ATOM 1011 O O . THR A 1 126 ? -83.754 -7.812 69.643 1.00 39.22 126 THR A O 1
ATOM 1014 N N . GLY A 1 127 ? -84.212 -6.629 71.490 1.00 40.34 127 GLY A N 1
ATOM 1015 C CA . GLY A 1 127 ? -85.031 -7.611 72.200 1.00 40.34 127 GLY A CA 1
ATOM 1016 C C . GLY A 1 127 ? -84.359 -8.880 72.727 1.00 40.34 127 GLY A C 1
ATOM 1017 O O . GLY A 1 127 ? -84.483 -9.946 72.134 1.00 40.34 127 GLY A O 1
ATOM 1018 N N . MET A 1 128 ? -83.858 -8.832 73.966 1.00 37.25 128 MET A N 1
ATOM 1019 C CA . MET A 1 128 ? -84.027 -9.989 74.849 1.00 37.25 128 MET A CA 1
ATOM 1020 C C . MET A 1 128 ? -84.296 -9.558 76.296 1.00 37.25 128 MET A C 1
ATOM 1022 O O . MET A 1 128 ? -83.429 -9.119 77.044 1.00 37.25 128 MET A O 1
ATOM 1026 N N . THR A 1 129 ? -85.589 -9.632 76.587 1.00 39.16 129 THR A N 1
ATOM 1027 C CA . THR A 1 129 ? -86.319 -9.693 77.854 1.00 39.16 129 THR A CA 1
ATOM 1028 C C . THR A 1 129 ? -85.519 -9.953 79.133 1.00 39.16 129 THR A C 1
ATOM 1030 O O . THR A 1 129 ? -84.814 -10.950 79.275 1.00 39.16 129 THR A O 1
ATOM 1033 N N . ILE A 1 130 ? -85.776 -9.069 80.096 1.00 41.69 130 ILE A N 1
ATOM 1034 C CA . ILE A 1 130 ? -85.526 -9.199 81.530 1.00 41.69 130 ILE A CA 1
ATOM 1035 C C . ILE A 1 130 ? -86.360 -10.365 82.072 1.00 41.69 130 ILE A C 1
ATOM 1037 O O . ILE A 1 130 ? -87.585 -10.275 82.106 1.00 41.69 130 ILE A O 1
ATOM 1041 N N . GLU A 1 131 ? -85.695 -11.413 82.551 1.00 43.88 131 GLU A N 1
ATOM 1042 C CA . GLU A 1 131 ? -86.229 -12.280 83.601 1.00 43.88 131 GLU A CA 1
ATOM 1043 C C . GLU A 1 131 ? -85.166 -12.413 84.693 1.00 43.88 131 GLU A C 1
ATOM 1045 O O . GLU A 1 131 ? -84.211 -13.186 84.602 1.00 43.88 131 GLU A O 1
ATOM 1050 N N . ASP A 1 132 ? -85.334 -11.579 85.719 1.00 45.06 132 ASP A N 1
ATOM 1051 C CA . ASP A 1 132 ? -84.681 -11.710 87.010 1.00 45.06 132 ASP A CA 1
ATOM 1052 C C . ASP A 1 132 ? -85.073 -13.046 87.646 1.00 45.06 132 ASP A C 1
ATOM 1054 O O . ASP A 1 132 ? -86.210 -13.253 88.073 1.00 45.06 132 ASP A O 1
ATOM 1058 N N . ALA A 1 133 ? -84.091 -13.931 87.781 1.00 39.84 133 ALA A N 1
ATOM 1059 C CA . ALA A 1 133 ? -84.142 -15.043 88.713 1.00 39.84 133 ALA A CA 1
ATOM 1060 C C . ALA A 1 133 ? -82.793 -15.156 89.435 1.00 39.84 133 ALA A C 1
ATOM 1062 O O . ALA A 1 133 ? -81.911 -15.916 89.053 1.00 39.84 133 ALA A O 1
ATOM 1063 N N . VAL A 1 134 ? -82.670 -14.361 90.502 1.00 51.06 134 VAL A N 1
ATOM 1064 C CA . VAL A 1 134 ? -81.888 -14.647 91.716 1.00 51.06 134 VAL A CA 1
ATOM 1065 C C . VAL A 1 134 ? -80.447 -15.127 91.471 1.00 51.06 134 VAL A C 1
ATOM 1067 O O . VAL A 1 134 ? -80.129 -16.300 91.654 1.00 51.06 134 VAL A O 1
ATOM 1070 N N . ALA A 1 135 ? -79.541 -14.207 91.136 1.00 49.16 135 ALA A N 1
ATOM 1071 C CA . ALA A 1 135 ? -78.103 -14.474 91.160 1.00 49.16 135 ALA A CA 1
ATOM 1072 C C . ALA A 1 135 ? -77.384 -13.466 92.062 1.00 49.16 135 ALA A C 1
ATOM 1074 O O . ALA A 1 135 ? -77.599 -12.259 91.979 1.00 49.16 135 ALA A O 1
ATOM 1075 N N . SER A 1 136 ? -76.556 -14.007 92.955 1.00 48.72 136 SER A N 1
ATOM 1076 C CA . SER A 1 136 ? -75.747 -13.287 93.940 1.00 48.72 136 SER A CA 1
ATOM 1077 C C . SER A 1 136 ? -74.956 -12.130 93.298 1.00 48.72 136 SER A C 1
ATOM 1079 O O . SER A 1 136 ? -74.472 -12.305 92.176 1.00 48.72 136 SER A O 1
ATOM 1081 N N . PRO A 1 137 ? -74.737 -10.993 93.991 1.00 53.12 137 PRO A N 1
ATOM 1082 C CA . PRO A 1 137 ? -73.888 -9.885 93.524 1.00 53.12 137 PRO A CA 1
ATOM 1083 C C . PRO A 1 137 ? -72.489 -10.308 93.036 1.00 53.12 137 PRO A C 1
ATOM 1085 O O . PRO A 1 137 ? -71.880 -9.609 92.229 1.00 53.12 137 PRO A O 1
ATOM 1088 N N . ASP A 1 138 ? -72.013 -11.478 93.466 1.00 53.41 138 ASP A N 1
ATOM 1089 C CA . ASP A 1 138 ? -70.741 -12.072 93.048 1.00 53.41 138 ASP A CA 1
ATOM 1090 C C . ASP A 1 138 ? -70.711 -12.514 91.565 1.00 53.41 138 ASP A C 1
ATOM 1092 O O . ASP A 1 138 ? -69.655 -12.483 90.939 1.00 53.41 138 ASP A O 1
ATOM 1096 N N . TYR A 1 139 ? -71.855 -12.857 90.954 1.00 53.44 139 TYR A N 1
ATOM 1097 C CA . TYR A 1 139 ? -71.916 -13.440 89.600 1.00 53.44 139 TYR A CA 1
ATOM 1098 C C . TYR A 1 139 ? -71.678 -12.420 88.468 1.00 53.44 139 TYR A C 1
ATOM 1100 O O . TYR A 1 139 ? -71.003 -12.715 87.479 1.00 53.44 139 TYR A O 1
ATOM 1108 N N . TYR A 1 140 ? -72.193 -11.192 88.600 1.00 55.19 140 TYR A N 1
ATOM 1109 C CA . TYR A 1 140 ? -71.969 -10.134 87.603 1.00 55.19 140 TYR A CA 1
ATOM 1110 C C . TYR A 1 140 ? -70.547 -9.572 87.671 1.00 55.19 140 TYR A C 1
ATOM 1112 O O . TYR A 1 140 ? -69.976 -9.256 86.629 1.00 55.19 140 TYR A O 1
ATOM 1120 N N . ALA A 1 141 ? -69.958 -9.512 88.870 1.00 61.16 141 ALA A N 1
ATOM 1121 C CA . ALA A 1 141 ? -68.558 -9.146 89.054 1.00 61.16 141 ALA A CA 1
ATOM 1122 C C . ALA A 1 141 ? -67.612 -10.195 88.441 1.00 61.16 141 ALA A C 1
ATOM 1124 O O . ALA A 1 141 ? -66.628 -9.847 87.796 1.00 61.16 141 ALA A O 1
ATOM 1125 N N . GLU A 1 142 ? -67.925 -11.487 88.567 1.00 63.34 142 GLU A N 1
ATOM 1126 C CA . GLU A 1 142 ? -67.120 -12.557 87.969 1.00 63.34 142 GLU A CA 1
ATOM 1127 C C . GLU A 1 142 ? -67.184 -12.548 86.429 1.00 63.34 142 GLU A C 1
ATOM 1129 O O . GLU A 1 142 ? -66.167 -12.736 85.756 1.00 63.34 142 GLU A O 1
ATOM 1134 N N . LYS A 1 143 ? -68.352 -12.237 85.849 1.00 72.25 143 LYS A N 1
ATOM 1135 C CA . LYS A 1 143 ? -68.539 -12.132 84.392 1.00 72.25 143 LYS A CA 1
ATOM 1136 C C . LYS A 1 143 ? -67.837 -10.913 83.782 1.00 72.25 143 LYS A C 1
ATOM 1138 O O . LYS A 1 143 ? -67.292 -11.026 82.684 1.00 72.25 143 LYS A O 1
ATOM 1143 N N . THR A 1 144 ? -67.816 -9.765 84.464 1.00 71.94 144 THR A N 1
ATOM 1144 C CA . THR A 1 144 ? -67.068 -8.586 83.993 1.00 71.94 144 THR A CA 1
ATOM 1145 C C . THR A 1 144 ? -65.563 -8.810 84.085 1.00 71.94 144 THR A C 1
ATOM 1147 O O . THR A 1 144 ? -64.867 -8.530 83.115 1.00 71.94 144 THR A O 1
ATOM 1150 N N . ILE A 1 145 ? -65.072 -9.421 85.171 1.00 76.56 145 ILE A N 1
ATOM 1151 C CA . ILE A 1 145 ? -63.657 -9.805 85.317 1.00 76.56 145 ILE A CA 1
ATOM 1152 C C . ILE A 1 145 ? -63.241 -10.809 84.228 1.00 76.56 145 ILE A C 1
ATOM 1154 O O . ILE A 1 145 ? -62.145 -10.710 83.676 1.00 76.56 145 ILE A O 1
ATOM 1158 N N . ALA A 1 146 ? -64.100 -11.775 83.888 1.00 78.25 146 ALA A N 1
ATOM 1159 C CA . ALA A 1 146 ? -63.830 -12.732 82.815 1.00 78.25 146 ALA A CA 1
ATOM 1160 C C . ALA A 1 146 ? -63.791 -12.063 81.427 1.00 78.25 146 ALA A C 1
ATOM 1162 O O . ALA A 1 146 ? -62.893 -12.350 80.635 1.00 78.25 146 ALA A O 1
ATOM 1163 N N . ALA A 1 147 ? -64.718 -11.143 81.148 1.00 80.88 147 ALA A N 1
ATOM 1164 C CA . ALA A 1 147 ? -64.750 -10.390 79.894 1.00 80.88 147 ALA A CA 1
ATOM 1165 C C . ALA A 1 147 ? -63.552 -9.432 79.750 1.00 80.88 147 ALA A C 1
ATOM 1167 O O . ALA A 1 147 ? -63.025 -9.254 78.653 1.00 80.88 147 ALA A O 1
ATOM 1168 N N . GLU A 1 148 ? -63.096 -8.835 80.850 1.00 79.62 148 GLU A N 1
ATOM 1169 C CA . GLU A 1 148 ? -61.934 -7.944 80.867 1.00 79.62 148 GLU A CA 1
ATOM 1170 C C . GLU A 1 148 ? -60.631 -8.722 80.623 1.00 79.62 148 GLU A C 1
ATOM 1172 O O . GLU A 1 148 ? -59.838 -8.331 79.768 1.00 79.62 148 GLU A O 1
ATOM 1177 N N . LYS A 1 149 ? -60.475 -9.901 81.247 1.00 87.75 149 LYS A N 1
ATOM 1178 C CA . LYS A 1 149 ? -59.373 -10.835 80.947 1.00 87.75 149 LYS A CA 1
ATOM 1179 C C . LYS A 1 149 ? -59.372 -11.292 79.488 1.00 87.75 149 LYS A C 1
ATOM 1181 O O . LYS A 1 149 ? -58.308 -11.419 78.896 1.00 87.75 149 LYS A O 1
ATOM 1186 N N . GLN A 1 150 ? -60.545 -11.536 78.902 1.00 83.94 150 GLN A N 1
ATOM 1187 C CA . GLN A 1 150 ? -60.658 -11.926 77.495 1.00 83.94 150 GLN A CA 1
ATOM 1188 C C . GLN A 1 150 ? -60.252 -10.789 76.546 1.00 83.94 150 GLN A C 1
ATOM 1190 O O . GLN A 1 150 ? -59.542 -11.026 75.574 1.00 83.94 150 GLN A O 1
ATOM 1195 N N . LYS A 1 151 ? -60.646 -9.544 76.840 1.00 88.69 151 LYS A N 1
ATOM 1196 C CA . LYS A 1 151 ? -60.190 -8.378 76.067 1.00 88.69 151 LYS A CA 1
ATOM 1197 C C . LYS A 1 151 ? -58.682 -8.172 76.174 1.00 88.69 151 LYS A C 1
ATOM 1199 O O . LYS A 1 151 ? -58.050 -7.798 75.191 1.00 88.69 151 LYS A O 1
ATOM 1204 N N . GLU A 1 152 ? -58.101 -8.412 77.346 1.00 88.62 152 GLU A N 1
ATOM 1205 C CA . GLU A 1 152 ? -56.659 -8.286 77.551 1.00 88.62 152 GLU A CA 1
ATOM 1206 C C . GLU A 1 152 ? -55.872 -9.348 76.766 1.00 88.62 152 GLU A C 1
ATOM 1208 O O . GLU A 1 152 ? -54.890 -9.009 76.102 1.00 88.62 152 GLU A O 1
ATOM 1213 N N . THR A 1 153 ? -56.334 -10.606 76.748 1.00 89.25 153 THR A N 1
ATOM 1214 C CA . THR A 1 153 ? -55.701 -11.664 75.942 1.00 89.25 153 THR A CA 1
ATOM 1215 C C . THR A 1 153 ? -55.861 -11.421 74.444 1.00 89.25 153 THR A C 1
ATOM 1217 O O . THR A 1 153 ? -54.904 -11.601 73.696 1.00 89.25 153 THR A O 1
ATOM 1220 N N . GLU A 1 154 ? -57.023 -10.950 73.992 1.00 88.31 154 GLU A N 1
ATOM 1221 C CA . GLU A 1 154 ? -57.255 -10.606 72.586 1.00 88.31 154 GLU A CA 1
ATOM 1222 C C . GLU A 1 154 ? -56.392 -9.411 72.141 1.00 88.31 154 GLU A C 1
ATOM 1224 O O . GLU A 1 154 ? -55.768 -9.451 71.078 1.00 88.31 154 GLU A O 1
ATOM 1229 N N . ALA A 1 155 ? -56.254 -8.385 72.987 1.00 91.06 155 ALA A N 1
ATOM 1230 C CA . ALA A 1 155 ? -55.354 -7.258 72.741 1.00 91.06 155 ALA A CA 1
ATOM 1231 C C . ALA A 1 155 ? -53.873 -7.670 72.746 1.00 91.06 155 ALA A C 1
ATOM 1233 O O . ALA A 1 155 ? -53.055 -7.064 72.049 1.00 91.06 155 ALA A O 1
ATOM 1234 N N . GLN A 1 156 ? -53.500 -8.683 73.531 1.00 91.44 156 GLN A N 1
ATOM 1235 C CA . GLN A 1 156 ? -52.150 -9.238 73.508 1.00 91.44 156 GLN A CA 1
ATOM 1236 C C . GLN A 1 156 ? -51.889 -10.033 72.224 1.00 91.44 156 GLN A C 1
ATOM 1238 O O . GLN A 1 156 ? -50.887 -9.782 71.564 1.00 91.44 156 GLN A O 1
ATOM 1243 N N . ILE A 1 157 ? -52.820 -10.894 71.808 1.00 92.62 157 ILE A N 1
ATOM 1244 C CA . ILE A 1 157 ? -52.725 -11.643 70.547 1.00 92.62 157 ILE A CA 1
ATOM 1245 C C . ILE A 1 157 ? -52.641 -10.689 69.353 1.00 92.62 157 ILE A C 1
ATOM 1247 O O . ILE A 1 157 ? -51.832 -10.903 68.454 1.00 92.62 157 ILE A O 1
ATOM 1251 N N . ARG A 1 158 ? -53.437 -9.612 69.343 1.00 91.81 158 ARG A N 1
ATOM 1252 C CA . ARG A 1 158 ? -53.402 -8.612 68.270 1.00 91.81 158 ARG A CA 1
ATOM 1253 C C . ARG A 1 158 ? -52.056 -7.892 68.198 1.00 91.81 158 ARG A C 1
ATOM 1255 O O . ARG A 1 158 ? -51.497 -7.789 67.112 1.00 91.81 158 ARG A O 1
ATOM 1262 N N . ARG A 1 159 ? -51.506 -7.462 69.341 1.00 93.88 159 ARG A N 1
ATOM 1263 C CA . ARG A 1 159 ? -50.163 -6.859 69.398 1.00 93.88 159 ARG A CA 1
ATOM 1264 C C . ARG A 1 159 ? -49.082 -7.830 68.932 1.00 93.88 159 ARG A C 1
ATOM 1266 O O . ARG A 1 159 ? -48.258 -7.464 68.104 1.00 93.88 159 ARG A O 1
ATOM 1273 N N . GLU A 1 160 ? -49.113 -9.076 69.400 1.00 94.25 160 GLU A N 1
ATOM 1274 C CA . GLU A 1 160 ? -48.160 -10.107 68.973 1.00 94.25 160 GLU A CA 1
ATOM 1275 C C . GLU A 1 160 ? -48.283 -10.418 67.470 1.00 94.25 160 GLU A C 1
ATOM 1277 O O . GLU A 1 160 ? -47.270 -10.607 66.794 1.00 94.25 160 GLU A O 1
ATOM 1282 N N . ALA A 1 161 ? -49.500 -10.416 66.916 1.00 95.44 161 ALA A N 1
ATOM 1283 C CA . ALA A 1 161 ? -49.741 -10.602 65.487 1.00 95.44 161 ALA A CA 1
ATOM 1284 C C . ALA A 1 161 ? -49.230 -9.420 64.643 1.00 95.44 161 ALA A C 1
ATOM 1286 O O . ALA A 1 161 ? -48.589 -9.642 63.614 1.00 95.44 161 ALA A O 1
ATOM 1287 N N . GLU A 1 162 ? -49.463 -8.180 65.084 1.00 93.94 162 GLU A N 1
ATOM 1288 C CA . GLU A 1 162 ? -48.953 -6.963 64.436 1.00 93.94 162 GLU A CA 1
ATOM 1289 C C . GLU A 1 162 ? -47.415 -6.925 64.476 1.00 93.94 162 GLU A C 1
ATOM 1291 O O . GLU A 1 162 ? -46.767 -6.709 63.449 1.00 93.94 162 GLU A O 1
ATOM 1296 N N . GLU A 1 163 ? -46.799 -7.250 65.616 1.00 94.94 163 GLU A N 1
ATOM 1297 C CA . GLU A 1 163 ? -45.342 -7.359 65.731 1.00 94.94 163 GLU A CA 1
ATOM 1298 C C . GLU A 1 163 ? -44.754 -8.472 64.854 1.00 94.94 163 GLU A C 1
ATOM 1300 O O . GLU A 1 163 ? -43.685 -8.299 64.264 1.00 94.94 163 GLU A O 1
ATOM 1305 N N . ALA A 1 164 ? -45.411 -9.630 64.768 1.00 96.25 164 ALA A N 1
ATOM 1306 C CA . ALA A 1 164 ? -44.969 -10.723 63.906 1.00 96.25 164 ALA A CA 1
ATOM 1307 C C . ALA A 1 164 ? -45.070 -10.347 62.419 1.00 96.25 164 ALA A C 1
ATOM 1309 O O . ALA A 1 164 ? -44.198 -10.717 61.628 1.00 96.25 164 ALA A O 1
ATOM 1310 N N . PHE A 1 165 ? -46.102 -9.591 62.038 1.00 96.62 165 PHE A N 1
ATOM 1311 C CA . PHE A 1 165 ? -46.253 -9.068 60.685 1.00 96.62 165 PHE A CA 1
ATOM 1312 C C . PHE A 1 165 ? -45.156 -8.051 60.347 1.00 96.62 165 PHE A C 1
ATOM 1314 O O . PHE A 1 165 ? -44.498 -8.193 59.317 1.00 96.62 165 PHE A O 1
ATOM 1321 N N . HIS A 1 166 ? -44.886 -7.090 61.238 1.00 95.88 166 HIS A N 1
ATOM 1322 C CA . HIS A 1 166 ? -43.801 -6.122 61.055 1.00 95.88 166 HIS A CA 1
ATOM 1323 C C . HIS A 1 166 ? -42.430 -6.793 60.944 1.00 95.88 166 HIS A C 1
ATOM 1325 O O . HIS A 1 166 ? -41.654 -6.440 60.059 1.00 95.88 166 HIS A O 1
ATOM 1331 N N . ARG A 1 167 ? -42.155 -7.811 61.771 1.00 96.38 167 ARG A N 1
ATOM 1332 C CA . ARG A 1 167 ? -40.920 -8.602 61.667 1.00 96.38 167 ARG A CA 1
ATOM 1333 C C . ARG A 1 167 ? -40.781 -9.266 60.297 1.00 96.38 167 ARG A C 1
ATOM 1335 O O . ARG A 1 167 ? -39.749 -9.115 59.658 1.00 96.38 167 ARG A O 1
ATOM 1342 N N . ARG A 1 168 ? -41.836 -9.919 59.795 1.00 96.62 168 ARG A N 1
ATOM 1343 C CA . ARG A 1 168 ? -41.812 -10.543 58.457 1.00 96.62 168 ARG A CA 1
ATOM 1344 C C . ARG A 1 168 ? -41.647 -9.532 57.323 1.00 96.62 168 ARG A C 1
ATOM 1346 O O . ARG A 1 168 ? -40.976 -9.838 56.342 1.00 96.62 168 ARG A O 1
ATOM 1353 N N . MET A 1 169 ? -42.264 -8.356 57.435 1.00 96.12 169 MET A N 1
ATOM 1354 C CA . MET A 1 169 ? -42.116 -7.288 56.442 1.00 96.12 169 MET A CA 1
ATOM 1355 C C . MET A 1 169 ? -40.683 -6.751 56.405 1.00 96.12 169 MET A C 1
ATOM 1357 O O . MET A 1 169 ? -40.137 -6.584 55.316 1.00 96.12 169 MET A O 1
ATOM 1361 N N . GLU A 1 170 ? -40.051 -6.542 57.563 1.00 96.50 170 GLU A N 1
ATOM 1362 C CA . GLU A 1 170 ? -38.639 -6.142 57.631 1.00 96.50 170 GLU A CA 1
ATOM 1363 C C . GLU A 1 170 ? -37.702 -7.239 57.117 1.00 96.50 170 GLU A C 1
ATOM 1365 O O . GLU A 1 170 ? -36.822 -6.946 56.311 1.00 96.50 170 GLU A O 1
ATOM 1370 N N . ASP A 1 171 ? -37.926 -8.506 57.480 1.00 97.00 171 ASP A N 1
ATOM 1371 C 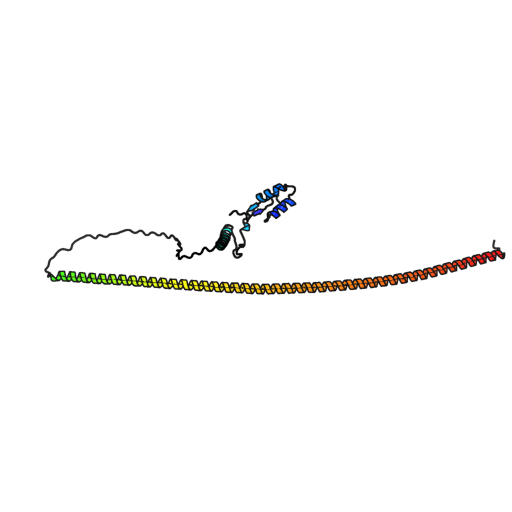CA . ASP A 1 171 ? -37.136 -9.630 56.957 1.00 97.00 171 ASP A CA 1
ATOM 1372 C C . ASP A 1 171 ? -37.227 -9.712 55.425 1.00 97.00 171 ASP A C 1
ATOM 1374 O O . ASP A 1 171 ? -36.224 -9.900 54.734 1.00 97.00 171 ASP A O 1
ATOM 1378 N N . MET A 1 172 ? -38.428 -9.521 54.870 1.00 96.31 172 MET A N 1
ATOM 1379 C CA . MET A 1 172 ? -38.643 -9.491 53.424 1.00 96.31 172 MET A CA 1
ATOM 1380 C C . MET A 1 172 ? -37.978 -8.276 52.766 1.00 96.31 172 MET A C 1
ATOM 1382 O O . MET A 1 172 ? -37.425 -8.412 51.672 1.00 96.31 172 MET A O 1
ATOM 1386 N N . ARG A 1 173 ? -37.998 -7.103 53.413 1.00 97.38 173 ARG A N 1
ATOM 1387 C CA . ARG A 1 173 ? -37.316 -5.898 52.921 1.00 97.38 173 ARG A CA 1
ATOM 1388 C C . ARG A 1 173 ? -35.805 -6.109 52.874 1.00 97.38 173 ARG A C 1
ATOM 1390 O O . ARG A 1 173 ? -35.201 -5.874 51.832 1.00 97.38 173 ARG A O 1
ATOM 1397 N N . LEU A 1 174 ? -35.218 -6.631 53.950 1.00 97.31 174 LEU A N 1
ATOM 1398 C CA . LEU A 1 174 ? -33.791 -6.954 54.020 1.00 97.31 174 LEU A CA 1
ATOM 1399 C C . LEU A 1 174 ? -33.399 -8.013 52.981 1.00 97.31 174 LEU A C 1
ATOM 1401 O O . LEU A 1 174 ? -32.371 -7.877 52.318 1.00 97.31 174 LEU A O 1
ATOM 1405 N N . ALA A 1 175 ? -34.236 -9.033 52.772 1.00 97.19 175 ALA A N 1
ATOM 1406 C CA . ALA A 1 175 ? -34.012 -10.030 51.727 1.00 97.19 175 ALA A CA 1
ATOM 1407 C C . ALA A 1 175 ? -34.069 -9.417 50.315 1.00 97.19 175 ALA A C 1
ATOM 1409 O O . ALA A 1 175 ? -33.228 -9.739 49.474 1.00 97.19 175 ALA A O 1
ATOM 1410 N N . GLN A 1 176 ? -35.017 -8.509 50.046 1.00 96.62 176 GLN A N 1
ATOM 1411 C CA . GLN A 1 176 ? -35.073 -7.780 48.773 1.00 96.62 176 GLN A CA 1
ATOM 1412 C C . GLN A 1 176 ? -33.860 -6.869 48.571 1.00 96.62 176 GLN A C 1
ATOM 1414 O O . GLN A 1 176 ? -33.344 -6.802 47.457 1.00 96.62 176 GLN A O 1
ATOM 1419 N N . GLU A 1 177 ? -33.408 -6.171 49.611 1.00 96.81 177 GLU A N 1
ATOM 1420 C CA . GLU A 1 177 ? -32.228 -5.304 49.549 1.00 96.81 177 GLU A CA 1
ATOM 1421 C C . GLU A 1 177 ? -30.958 -6.116 49.275 1.00 96.81 177 GLU A C 1
ATOM 1423 O O . GLU A 1 177 ? -30.238 -5.800 48.329 1.00 96.81 177 GLU A O 1
ATOM 1428 N N . SER A 1 178 ? -30.747 -7.225 49.993 1.00 96.94 178 SER A N 1
ATOM 1429 C CA . SER A 1 178 ? -29.621 -8.139 49.754 1.00 96.94 178 SER A CA 1
ATOM 1430 C C . SER A 1 178 ? -29.642 -8.709 48.333 1.00 96.94 178 SER A C 1
ATOM 1432 O O . SER A 1 178 ? -28.626 -8.692 47.641 1.00 96.94 178 SER A O 1
ATOM 1434 N N . ALA A 1 179 ? -30.806 -9.163 47.855 1.00 97.50 179 ALA A N 1
ATOM 1435 C CA . ALA A 1 179 ? -30.939 -9.698 46.500 1.00 97.50 179 ALA A CA 1
ATOM 1436 C C . ALA A 1 179 ? -30.664 -8.630 45.426 1.00 97.50 179 ALA A C 1
ATOM 1438 O O . ALA A 1 179 ? -30.040 -8.916 44.402 1.00 97.50 179 ALA A O 1
ATOM 1439 N N . ARG A 1 180 ? -31.103 -7.383 45.645 1.00 97.38 180 ARG A N 1
ATOM 1440 C CA . ARG A 1 180 ? -30.805 -6.262 44.740 1.00 97.38 180 ARG A CA 1
ATOM 1441 C C . ARG A 1 180 ? -29.314 -5.945 44.720 1.00 97.38 180 ARG A C 1
ATOM 1443 O O . ARG A 1 180 ? -28.768 -5.737 43.638 1.00 97.38 180 ARG A O 1
ATOM 1450 N N . GLU A 1 181 ? -28.658 -5.932 45.878 1.00 98.00 181 GLU A N 1
ATOM 1451 C CA . GLU A 1 181 ? -27.219 -5.679 45.972 1.00 98.00 181 GLU A CA 1
ATOM 1452 C C . GLU A 1 181 ? -26.406 -6.759 45.242 1.00 98.00 181 GLU A C 1
ATOM 1454 O O . GLU A 1 181 ? -25.497 -6.439 44.474 1.00 98.00 181 GLU A O 1
ATOM 1459 N N . GLU A 1 182 ? -26.777 -8.032 45.396 1.00 97.31 182 GLU A N 1
ATOM 1460 C CA . GLU A 1 182 ? -26.139 -9.144 44.684 1.00 97.31 182 GLU A CA 1
ATOM 1461 C C . GLU A 1 182 ? -26.289 -9.023 43.163 1.00 97.31 182 GLU A C 1
ATOM 1463 O O . GLU A 1 182 ? -25.313 -9.184 42.427 1.00 97.31 182 GLU A O 1
ATOM 1468 N N . VAL A 1 183 ? -27.483 -8.668 42.677 1.00 97.00 183 VAL A N 1
ATOM 1469 C CA . VAL A 1 183 ? -27.718 -8.444 41.242 1.00 97.00 183 VAL A CA 1
ATOM 1470 C C . VAL A 1 183 ? -26.879 -7.279 40.714 1.00 97.00 183 VAL A C 1
ATOM 1472 O O . VAL A 1 183 ? -26.332 -7.369 39.613 1.00 97.00 183 VAL A O 1
ATOM 1475 N N . LEU A 1 184 ? -26.752 -6.188 41.474 1.00 96.94 184 LEU A N 1
ATOM 1476 C CA . LEU A 1 184 ? -25.919 -5.049 41.084 1.00 96.94 184 LEU A CA 1
ATOM 1477 C C . LEU A 1 184 ? -24.436 -5.425 41.033 1.00 96.94 184 LEU A C 1
ATOM 1479 O O . LEU A 1 184 ? -23.759 -5.089 40.061 1.00 96.94 184 LEU A O 1
ATOM 1483 N N . ARG A 1 185 ? -23.947 -6.174 42.027 1.00 97.75 185 ARG A N 1
ATOM 1484 C CA . ARG A 1 185 ? -22.562 -6.657 42.059 1.00 97.75 185 ARG A CA 1
ATOM 1485 C C . ARG A 1 185 ? -22.260 -7.561 40.864 1.00 97.75 185 ARG A C 1
ATOM 1487 O O . ARG A 1 185 ? -21.284 -7.324 40.158 1.00 97.75 185 ARG A O 1
ATOM 1494 N N . ALA A 1 186 ? -23.149 -8.510 40.569 1.00 97.69 186 ALA A N 1
ATOM 1495 C CA . ALA A 1 186 ? -23.017 -9.392 39.411 1.00 97.69 186 ALA A CA 1
ATOM 1496 C C . ALA A 1 186 ? -23.023 -8.619 38.080 1.00 97.69 186 ALA A C 1
ATOM 1498 O O . ALA A 1 186 ? -22.251 -8.935 37.176 1.00 97.69 186 ALA A O 1
ATOM 1499 N N . ARG A 1 187 ? -23.857 -7.576 37.949 1.00 97.62 187 ARG A N 1
ATOM 1500 C CA . ARG A 1 187 ? -23.864 -6.711 36.756 1.00 97.62 187 ARG A CA 1
ATOM 1501 C C . ARG A 1 187 ? -22.560 -5.941 36.594 1.00 97.62 187 ARG A C 1
ATOM 1503 O O . ARG A 1 187 ? -22.037 -5.892 35.486 1.00 97.62 187 ARG A O 1
ATOM 1510 N N . PHE A 1 188 ? -22.034 -5.372 37.675 1.00 97.06 188 PHE A N 1
ATOM 1511 C CA . PHE A 1 188 ? -20.776 -4.630 37.641 1.00 97.06 188 PHE A CA 1
ATOM 1512 C C . PHE A 1 188 ? -19.591 -5.532 37.269 1.00 97.06 188 PHE A C 1
ATOM 1514 O O . PHE A 1 188 ? -18.770 -5.170 36.428 1.00 97.06 188 PHE A O 1
ATOM 1521 N N . GLU A 1 189 ? -19.525 -6.735 37.841 1.00 97.06 189 GLU A N 1
ATOM 1522 C CA . GLU A 1 189 ? -18.500 -7.725 37.497 1.00 97.06 189 GLU A CA 1
ATOM 1523 C C . GLU A 1 189 ? -18.616 -8.184 36.038 1.00 97.06 189 GLU A C 1
ATOM 1525 O O . GLU A 1 189 ? -17.608 -8.237 35.332 1.00 97.06 189 GLU A O 1
ATOM 1530 N N . ALA A 1 190 ? -19.834 -8.436 35.548 1.00 97.06 190 ALA A N 1
ATOM 1531 C CA . ALA A 1 190 ? -20.069 -8.794 34.152 1.00 97.06 190 ALA A CA 1
ATOM 1532 C C . ALA A 1 190 ? -19.713 -7.654 33.181 1.00 97.06 190 ALA A C 1
ATOM 1534 O O . ALA A 1 190 ? -19.158 -7.899 32.111 1.00 97.06 190 ALA A O 1
ATOM 1535 N N . GLU A 1 191 ? -20.008 -6.400 33.527 1.00 96.44 191 GLU A N 1
ATOM 1536 C CA . GLU A 1 191 ? -19.622 -5.240 32.718 1.00 96.44 191 GLU A CA 1
ATOM 1537 C C . GLU A 1 191 ? -18.102 -5.078 32.668 1.00 96.44 191 GLU A C 1
ATOM 1539 O O . GLU A 1 191 ? -17.533 -4.860 31.595 1.00 96.44 191 GLU A O 1
ATOM 1544 N N . ARG A 1 192 ? -17.431 -5.244 33.811 1.00 97.62 192 ARG A N 1
ATOM 1545 C CA . ARG A 1 192 ? -15.973 -5.212 33.883 1.00 97.62 192 ARG A CA 1
ATOM 1546 C C . ARG A 1 192 ? -15.345 -6.321 33.039 1.00 97.62 192 ARG A C 1
ATOM 1548 O O . ARG A 1 192 ? -14.450 -6.021 32.254 1.00 97.62 192 ARG A O 1
ATOM 1555 N N . ALA A 1 193 ? -15.832 -7.557 33.152 1.00 97.12 193 ALA A N 1
ATOM 1556 C CA . ALA A 1 193 ? -15.347 -8.682 32.355 1.00 97.12 193 ALA A CA 1
ATOM 1557 C C . ALA A 1 193 ? -15.531 -8.430 30.849 1.00 97.12 193 ALA A C 1
ATOM 1559 O O . ALA A 1 193 ? -14.579 -8.563 30.088 1.00 97.12 193 ALA A O 1
ATOM 1560 N N . ASN A 1 194 ? -16.707 -7.947 30.429 1.00 96.81 194 ASN A N 1
ATOM 1561 C CA . ASN A 1 194 ? -16.958 -7.568 29.034 1.00 96.81 194 ASN A CA 1
ATOM 1562 C C . ASN A 1 194 ? -16.022 -6.450 28.549 1.00 96.81 194 ASN A C 1
ATOM 1564 O O . ASN A 1 194 ? -15.621 -6.423 27.386 1.00 96.81 194 ASN A O 1
ATOM 1568 N N . ARG A 1 195 ? -15.696 -5.480 29.411 1.00 96.25 195 ARG A N 1
ATOM 1569 C CA . ARG A 1 195 ? -14.768 -4.398 29.061 1.00 96.25 195 ARG A CA 1
ATOM 1570 C C . ARG A 1 195 ? -13.341 -4.915 28.902 1.00 96.25 195 ARG A C 1
ATOM 1572 O O . ARG A 1 195 ? -12.654 -4.481 27.982 1.00 96.25 195 ARG A O 1
ATOM 1579 N N . GLU A 1 196 ? -12.908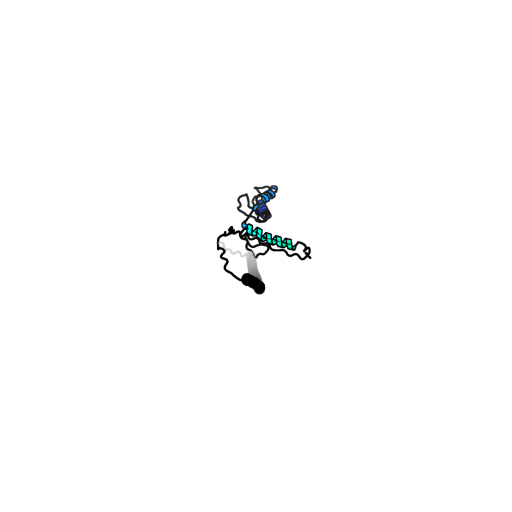 -5.811 29.783 1.00 96.25 196 GLU A N 1
ATOM 1580 C CA . GLU A 1 196 ? -11.596 -6.457 29.703 1.00 96.25 196 GLU A CA 1
ATOM 1581 C C . GLU A 1 196 ? -11.493 -7.351 28.455 1.00 96.25 196 GLU A C 1
ATOM 1583 O O . GLU A 1 196 ? -10.493 -7.275 27.749 1.00 96.25 196 GLU A O 1
ATOM 1588 N N . GLU A 1 197 ? -12.542 -8.106 28.116 1.00 96.62 197 GLU A N 1
ATOM 1589 C CA . GLU A 1 197 ? -12.607 -8.921 26.894 1.00 96.62 197 GLU A CA 1
ATOM 1590 C C . GLU A 1 197 ? -12.493 -8.059 25.630 1.00 96.62 197 GLU A C 1
ATOM 1592 O O . GLU A 1 197 ? -11.609 -8.288 24.809 1.00 96.62 197 GLU A O 1
ATOM 1597 N N . ARG A 1 198 ? -13.284 -6.983 25.515 1.00 96.12 198 ARG A N 1
ATOM 1598 C CA . ARG A 1 198 ? -13.177 -6.054 24.374 1.00 96.12 198 ARG A CA 1
ATOM 1599 C C . ARG A 1 198 ? -11.807 -5.389 24.274 1.00 96.12 198 ARG A C 1
ATOM 1601 O O . ARG A 1 198 ? -11.342 -5.125 23.170 1.00 96.12 198 ARG A O 1
ATOM 1608 N N . ALA A 1 199 ? -11.177 -5.077 25.407 1.00 97.06 199 ALA A N 1
ATOM 1609 C CA . ALA A 1 199 ? -9.828 -4.518 25.411 1.00 97.06 199 ALA A CA 1
ATOM 1610 C C . ALA A 1 199 ? -8.810 -5.536 24.875 1.00 97.06 199 ALA A C 1
ATOM 1612 O O . ALA A 1 199 ? -7.987 -5.184 24.038 1.00 97.06 199 ALA A O 1
ATOM 1613 N N . GLN A 1 200 ? -8.916 -6.804 25.282 1.00 97.06 200 GLN A N 1
ATOM 1614 C CA . GLN A 1 200 ? -8.062 -7.877 24.769 1.00 97.06 200 GLN A CA 1
ATOM 1615 C C . GLN A 1 200 ? -8.281 -8.131 23.275 1.00 97.06 200 GLN A C 1
ATOM 1617 O O . GLN A 1 200 ? -7.308 -8.295 22.545 1.00 97.06 200 GLN A O 1
ATOM 1622 N N . GLU A 1 201 ? -9.530 -8.141 22.808 1.00 97.19 201 GLU A N 1
ATOM 1623 C CA . GLU A 1 201 ? -9.845 -8.268 21.381 1.00 97.19 201 GLU A CA 1
ATOM 1624 C C . GLU A 1 201 ? -9.260 -7.105 20.576 1.00 97.19 201 GLU A C 1
ATOM 1626 O O . GLU A 1 201 ? -8.626 -7.315 19.545 1.00 97.19 201 GLU A O 1
ATOM 1631 N N . HIS A 1 202 ? -9.423 -5.874 21.062 1.00 96.75 202 HIS A N 1
ATOM 1632 C CA . HIS A 1 202 ? -8.860 -4.695 20.414 1.00 96.75 202 HIS A CA 1
ATOM 1633 C C . HIS A 1 202 ? -7.326 -4.756 20.348 1.00 96.75 202 HIS A C 1
ATOM 1635 O O . HIS A 1 202 ? -6.747 -4.498 19.293 1.00 96.75 202 HIS A O 1
ATOM 1641 N N . ASP A 1 203 ? -6.665 -5.158 21.434 1.00 96.75 203 ASP A N 1
ATOM 1642 C CA . ASP A 1 203 ? -5.209 -5.318 21.472 1.00 96.75 203 ASP A CA 1
ATOM 1643 C C . ASP A 1 203 ? -4.728 -6.432 20.521 1.00 96.75 203 ASP A C 1
ATOM 1645 O O . ASP A 1 203 ? -3.707 -6.281 19.844 1.00 96.75 203 ASP A O 1
ATOM 1649 N N . GLN A 1 204 ? -5.476 -7.531 20.393 1.00 97.19 204 GLN A N 1
ATOM 1650 C CA . GLN A 1 204 ? -5.183 -8.580 19.408 1.00 97.19 204 GLN A CA 1
ATOM 1651 C C . GLN A 1 204 ? -5.318 -8.058 17.974 1.00 97.19 204 GLN A C 1
ATOM 1653 O O . GLN A 1 204 ? -4.407 -8.234 17.170 1.00 97.19 204 GLN A O 1
ATOM 1658 N N . VAL A 1 205 ? -6.397 -7.338 17.664 1.00 97.88 205 VAL A N 1
ATOM 1659 C CA . VAL A 1 205 ? -6.599 -6.747 16.332 1.00 97.88 205 VAL A CA 1
ATOM 1660 C C . VAL A 1 205 ? -5.482 -5.761 15.988 1.00 97.88 205 VAL A C 1
ATOM 1662 O O . VAL A 1 205 ? -4.999 -5.750 14.854 1.00 97.88 205 VAL A O 1
ATOM 1665 N N . LEU A 1 206 ? -5.037 -4.951 16.953 1.00 96.75 206 LEU A N 1
ATOM 1666 C CA . LEU A 1 206 ? -3.913 -4.040 16.747 1.00 96.75 206 LEU A CA 1
ATOM 1667 C C . LEU A 1 206 ? -2.606 -4.789 16.480 1.00 96.75 206 LEU A C 1
ATOM 1669 O O . LEU A 1 206 ? -1.907 -4.446 15.529 1.00 96.75 206 LEU A O 1
ATOM 1673 N N . THR A 1 207 ? -2.289 -5.826 17.257 1.00 97.31 207 THR A N 1
ATOM 1674 C CA . THR A 1 207 ? -1.052 -6.596 17.043 1.00 97.31 207 THR A CA 1
ATOM 1675 C C . THR A 1 207 ? -1.062 -7.325 15.697 1.00 97.31 207 THR A C 1
ATOM 1677 O O . THR A 1 207 ? -0.081 -7.253 14.957 1.00 97.31 207 THR A O 1
ATOM 1680 N N . GLU A 1 208 ? -2.183 -7.931 15.301 1.00 97.81 208 GLU A N 1
ATOM 1681 C CA . GLU A 1 208 ? -2.343 -8.538 13.973 1.00 97.81 208 GLU A CA 1
ATOM 1682 C C . GLU A 1 208 ? -2.205 -7.509 12.839 1.00 97.81 208 GLU A C 1
ATOM 1684 O O . GLU A 1 208 ? -1.568 -7.779 11.813 1.00 97.81 208 GLU A O 1
ATOM 1689 N N . ALA A 1 209 ? -2.767 -6.308 13.013 1.00 97.88 209 ALA A N 1
ATOM 1690 C CA . ALA A 1 209 ? -2.645 -5.226 12.041 1.00 97.88 209 ALA A CA 1
ATOM 1691 C C . ALA A 1 209 ? -1.195 -4.733 11.905 1.00 97.88 209 ALA A C 1
ATOM 1693 O O . ALA A 1 209 ? -0.730 -4.509 10.784 1.00 97.88 209 ALA A O 1
ATOM 1694 N N . GLU A 1 210 ? -0.463 -4.605 13.014 1.00 97.69 210 GLU A N 1
ATOM 1695 C CA . GLU A 1 210 ? 0.957 -4.242 13.020 1.00 97.69 210 GLU A CA 1
ATOM 1696 C C . GLU A 1 210 ? 1.823 -5.300 12.327 1.00 97.69 210 GLU A C 1
ATOM 1698 O O . GLU A 1 210 ? 2.671 -4.965 11.493 1.00 97.69 210 GLU A O 1
ATOM 1703 N N . GLU A 1 211 ? 1.599 -6.586 12.611 1.00 98.12 211 GLU A N 1
ATOM 1704 C CA . GLU A 1 211 ? 2.338 -7.671 11.963 1.00 98.12 211 GLU A CA 1
ATOM 1705 C C . GLU A 1 211 ? 2.066 -7.736 10.462 1.00 98.12 211 GLU A C 1
ATOM 1707 O O . GLU A 1 211 ? 2.999 -7.877 9.663 1.00 98.12 211 GLU A O 1
ATOM 1712 N N . LYS A 1 212 ? 0.804 -7.568 10.061 1.00 98.19 212 LYS A N 1
ATOM 1713 C CA . LYS A 1 212 ? 0.427 -7.493 8.651 1.00 98.19 212 LYS A CA 1
ATOM 1714 C C . LYS A 1 212 ? 1.091 -6.303 7.958 1.00 98.19 212 LYS A C 1
ATOM 1716 O O . LYS A 1 212 ? 1.672 -6.473 6.888 1.00 98.19 212 LYS A O 1
ATOM 1721 N N . ALA A 1 213 ? 1.081 -5.125 8.583 1.00 98.25 213 ALA A N 1
ATOM 1722 C CA . ALA A 1 213 ? 1.751 -3.942 8.049 1.00 98.25 213 ALA A CA 1
ATOM 1723 C C . ALA A 1 213 ? 3.269 -4.153 7.904 1.00 98.25 213 ALA A C 1
ATOM 1725 O O . ALA A 1 213 ? 3.861 -3.728 6.909 1.00 98.25 213 ALA A O 1
ATOM 1726 N N . ARG A 1 214 ? 3.903 -4.857 8.854 1.00 98.38 214 ARG A N 1
ATOM 1727 C CA . ARG A 1 214 ? 5.325 -5.227 8.781 1.00 98.38 214 ARG A CA 1
ATOM 1728 C C . ARG A 1 214 ? 5.611 -6.137 7.585 1.00 98.38 214 ARG A C 1
ATOM 1730 O O . ARG A 1 214 ? 6.562 -5.877 6.849 1.00 98.38 214 ARG A O 1
ATOM 1737 N N . LEU A 1 215 ? 4.790 -7.168 7.376 1.00 98.25 215 LEU A N 1
ATOM 1738 C CA . LEU A 1 215 ? 4.932 -8.097 6.250 1.00 98.25 215 LEU A CA 1
ATOM 1739 C C . LEU A 1 215 ? 4.725 -7.400 4.900 1.00 98.25 215 LEU A C 1
ATOM 1741 O O . LEU A 1 215 ? 5.511 -7.606 3.974 1.00 98.25 215 LEU A O 1
ATOM 1745 N N . ASP A 1 216 ? 3.717 -6.533 4.797 1.00 98.31 216 ASP A N 1
ATOM 1746 C CA . ASP A 1 216 ? 3.453 -5.763 3.580 1.00 98.31 216 ASP A CA 1
ATOM 1747 C C . ASP A 1 216 ? 4.615 -4.811 3.260 1.00 98.31 216 ASP A C 1
ATOM 1749 O O . ASP A 1 216 ? 5.037 -4.704 2.103 1.00 98.31 216 ASP A O 1
ATOM 1753 N N . LEU A 1 217 ? 5.185 -4.154 4.275 1.00 98.19 217 LEU A N 1
ATOM 1754 C CA . LEU A 1 217 ? 6.351 -3.289 4.104 1.00 98.19 217 LEU A CA 1
ATOM 1755 C C . LEU A 1 217 ? 7.590 -4.082 3.665 1.00 98.19 217 LEU A C 1
ATOM 1757 O O . LEU A 1 217 ? 8.299 -3.658 2.749 1.00 98.19 217 LEU A O 1
ATOM 1761 N N . GLU A 1 218 ? 7.847 -5.241 4.271 1.00 98.19 218 GLU A N 1
ATOM 1762 C CA . GLU A 1 218 ? 8.953 -6.120 3.882 1.00 98.19 218 GLU A CA 1
ATOM 1763 C C . GLU A 1 218 ? 8.809 -6.590 2.426 1.00 98.19 218 GLU A C 1
ATOM 1765 O O . GLU A 1 218 ? 9.762 -6.508 1.642 1.00 98.19 218 GLU A O 1
ATOM 1770 N N . ALA A 1 219 ? 7.603 -6.997 2.025 1.00 98.38 219 ALA A N 1
ATOM 1771 C CA . ALA A 1 219 ? 7.304 -7.394 0.654 1.00 98.38 219 ALA A CA 1
ATOM 1772 C C . ALA A 1 219 ? 7.517 -6.239 -0.339 1.00 98.38 219 ALA A C 1
ATOM 1774 O O . ALA A 1 219 ? 8.130 -6.433 -1.394 1.00 98.38 219 ALA A O 1
ATOM 1775 N N . GLN A 1 220 ? 7.076 -5.024 0.002 1.00 98.19 220 GLN A N 1
ATOM 1776 C CA . GLN A 1 220 ? 7.300 -3.834 -0.824 1.00 98.19 220 GLN A CA 1
ATOM 1777 C C . GLN A 1 220 ? 8.789 -3.513 -0.977 1.00 98.19 220 GLN A C 1
ATOM 1779 O O . GLN A 1 220 ? 9.251 -3.249 -2.090 1.00 98.19 220 GLN A O 1
ATOM 1784 N N . MET A 1 221 ? 9.556 -3.578 0.112 1.00 98.25 221 MET A N 1
ATOM 1785 C CA . MET A 1 221 ? 10.999 -3.335 0.091 1.00 98.25 221 MET A CA 1
ATOM 1786 C C . MET A 1 221 ? 11.736 -4.375 -0.755 1.00 98.25 221 MET A C 1
ATOM 1788 O O . MET A 1 221 ? 12.591 -4.012 -1.569 1.00 98.25 221 MET A O 1
ATOM 1792 N N . LYS A 1 222 ? 11.369 -5.656 -0.635 1.00 98.56 222 LYS A N 1
ATOM 1793 C CA . LYS A 1 222 ? 11.930 -6.732 -1.457 1.00 98.56 222 LYS A CA 1
ATOM 1794 C C . LYS A 1 222 ? 11.609 -6.536 -2.939 1.00 98.56 222 LYS A C 1
ATOM 1796 O O . LYS A 1 222 ? 12.517 -6.564 -3.768 1.00 98.56 222 LYS A O 1
ATOM 1801 N N . ALA A 1 223 ? 10.354 -6.236 -3.270 1.00 98.31 223 ALA A N 1
ATOM 1802 C CA . ALA A 1 223 ? 9.948 -5.949 -4.642 1.00 98.31 223 ALA A CA 1
ATOM 1803 C C . ALA A 1 223 ? 10.676 -4.717 -5.210 1.00 98.31 223 ALA A C 1
ATOM 1805 O O . ALA A 1 223 ? 11.076 -4.707 -6.375 1.00 98.31 223 ALA A O 1
ATOM 1806 N N . ALA A 1 224 ? 10.892 -3.675 -4.403 1.00 98.19 224 ALA A N 1
ATOM 1807 C CA . ALA A 1 224 ? 11.666 -2.505 -4.807 1.00 98.19 224 ALA A CA 1
ATOM 1808 C C . ALA A 1 224 ? 13.143 -2.852 -5.057 1.00 98.19 224 ALA A C 1
ATOM 1810 O O . ALA A 1 224 ? 13.737 -2.367 -6.023 1.00 98.19 224 ALA A O 1
ATOM 1811 N N . GLN A 1 225 ? 13.738 -3.710 -4.225 1.00 98.12 225 GLN A N 1
ATOM 1812 C CA . GLN A 1 225 ? 15.108 -4.177 -4.413 1.00 98.12 225 GLN A CA 1
ATOM 1813 C C . GLN A 1 225 ? 15.254 -5.013 -5.691 1.00 98.12 225 GLN A C 1
ATOM 1815 O O . GLN A 1 225 ? 16.215 -4.815 -6.433 1.00 98.12 225 GLN A O 1
ATOM 1820 N N . GLU A 1 226 ? 14.309 -5.907 -5.976 1.00 98.25 226 GLU A N 1
ATOM 1821 C CA . GLU A 1 226 ? 14.292 -6.705 -7.207 1.00 98.25 226 GLU A CA 1
ATOM 1822 C C . GLU A 1 226 ? 14.149 -5.821 -8.449 1.00 98.25 226 GLU A C 1
ATOM 1824 O O . GLU A 1 226 ? 14.922 -5.973 -9.391 1.00 98.25 226 GLU A O 1
ATOM 1829 N N . ARG A 1 227 ? 13.265 -4.813 -8.421 1.00 97.94 227 ARG A N 1
ATOM 1830 C CA . ARG A 1 227 ? 13.161 -3.826 -9.512 1.00 97.94 227 ARG A CA 1
ATOM 1831 C C . ARG A 1 227 ? 14.463 -3.062 -9.730 1.00 97.94 227 ARG A C 1
ATOM 1833 O O . ARG A 1 227 ? 14.848 -2.836 -10.872 1.00 97.94 227 ARG A O 1
ATOM 1840 N N . ARG A 1 228 ? 15.152 -2.668 -8.652 1.00 97.88 228 ARG A N 1
ATOM 1841 C CA . ARG A 1 228 ? 16.467 -2.014 -8.758 1.00 97.88 228 ARG A CA 1
ATOM 1842 C C . ARG A 1 228 ? 17.495 -2.945 -9.391 1.00 97.88 228 ARG A C 1
ATOM 1844 O O . ARG A 1 228 ? 18.188 -2.517 -10.304 1.00 97.88 228 ARG A O 1
ATOM 1851 N N . LYS A 1 229 ? 17.577 -4.201 -8.940 1.00 98.25 229 LYS A N 1
ATOM 1852 C CA . LYS A 1 229 ? 18.498 -5.204 -9.502 1.00 98.25 229 LYS A CA 1
ATOM 1853 C C . LYS A 1 229 ? 18.233 -5.440 -10.989 1.00 98.25 229 LYS A C 1
ATOM 1855 O O . LYS A 1 229 ? 19.154 -5.280 -11.778 1.00 98.25 229 LYS A O 1
ATOM 1860 N N . ALA A 1 230 ? 16.980 -5.683 -11.367 1.00 98.06 230 ALA A N 1
ATOM 1861 C CA . ALA A 1 230 ? 16.586 -5.843 -12.765 1.00 98.06 230 ALA A CA 1
ATOM 1862 C C . ALA A 1 230 ? 16.905 -4.591 -13.603 1.00 98.06 230 ALA A C 1
ATOM 1864 O O . ALA A 1 230 ? 17.365 -4.699 -14.734 1.00 98.06 230 ALA A O 1
ATOM 1865 N N . GLY A 1 231 ? 16.717 -3.393 -13.037 1.00 97.81 231 GLY A N 1
ATOM 1866 C CA . GLY A 1 231 ? 17.103 -2.139 -13.684 1.00 97.81 231 GLY A CA 1
ATOM 1867 C C . GLY A 1 231 ? 18.611 -2.023 -13.933 1.00 97.81 231 GLY A C 1
ATOM 1868 O O . GLY A 1 231 ? 19.016 -1.592 -15.009 1.00 97.81 231 GLY A O 1
ATOM 1869 N N . TYR A 1 232 ? 19.447 -2.432 -12.972 1.00 97.38 232 TYR A N 1
ATOM 1870 C CA . TYR A 1 232 ? 20.903 -2.472 -13.151 1.00 97.38 232 TYR A CA 1
ATOM 1871 C C . TYR A 1 232 ? 21.332 -3.514 -14.188 1.00 97.38 232 TYR A C 1
ATOM 1873 O O . TYR A 1 232 ? 22.206 -3.230 -15.002 1.00 97.38 232 TYR A O 1
ATOM 1881 N N . GLU A 1 233 ? 20.720 -4.697 -14.181 1.00 97.75 233 GLU A N 1
ATOM 1882 C CA . GLU A 1 233 ? 20.998 -5.751 -15.161 1.00 97.75 233 GLU A CA 1
ATOM 1883 C C . GLU A 1 233 ? 20.643 -5.294 -16.581 1.00 97.75 233 GLU A C 1
ATOM 1885 O O . GLU A 1 233 ? 21.492 -5.361 -17.466 1.00 97.75 233 GLU A O 1
ATOM 1890 N N . ALA A 1 234 ? 19.460 -4.705 -16.777 1.00 97.88 234 ALA A N 1
ATOM 1891 C CA . ALA A 1 234 ? 19.048 -4.159 -18.070 1.00 97.88 234 ALA A CA 1
ATOM 1892 C C . ALA A 1 234 ? 19.976 -3.032 -18.563 1.00 97.88 234 ALA A C 1
ATOM 1894 O O . ALA A 1 234 ? 20.266 -2.937 -19.756 1.00 97.88 234 ALA A O 1
ATOM 1895 N N . LEU A 1 235 ? 20.467 -2.180 -17.654 1.00 97.88 235 LEU A N 1
ATOM 1896 C CA . LEU A 1 235 ? 21.428 -1.134 -18.008 1.00 97.88 235 LEU A CA 1
ATOM 1897 C C . LEU A 1 235 ? 22.771 -1.727 -18.452 1.00 97.88 235 LEU A C 1
ATOM 1899 O O . LEU A 1 235 ? 23.334 -1.270 -19.445 1.00 97.88 235 LEU A O 1
ATOM 1903 N N . ASN A 1 236 ? 23.264 -2.751 -17.753 1.00 97.88 236 ASN A N 1
ATOM 1904 C CA . ASN A 1 236 ? 24.500 -3.440 -18.126 1.00 97.88 236 ASN A CA 1
ATOM 1905 C C . ASN A 1 236 ? 24.365 -4.151 -19.479 1.00 97.88 236 ASN A C 1
ATOM 1907 O O . ASN A 1 236 ? 25.285 -4.102 -20.290 1.00 97.88 236 ASN A O 1
ATOM 1911 N N . GLU A 1 237 ? 23.218 -4.775 -19.756 1.00 98.00 237 GLU A N 1
ATOM 1912 C CA . GLU A 1 237 ? 22.947 -5.396 -21.057 1.00 98.00 237 GLU A CA 1
ATOM 1913 C C . GLU A 1 237 ? 22.938 -4.369 -22.195 1.00 98.00 237 GLU A C 1
ATOM 1915 O O . GLU A 1 237 ? 23.473 -4.636 -23.275 1.00 98.00 237 GLU A O 1
ATOM 1920 N N . LEU A 1 238 ? 22.369 -3.184 -21.952 1.00 98.12 238 LEU A N 1
ATOM 1921 C CA . LEU A 1 238 ? 22.385 -2.085 -22.913 1.00 98.12 238 LEU A CA 1
ATOM 1922 C C . LEU A 1 238 ? 23.809 -1.560 -23.146 1.00 98.12 238 LEU A C 1
ATOM 1924 O O . LEU A 1 238 ? 24.204 -1.364 -24.297 1.00 98.12 238 LEU A O 1
ATOM 1928 N N . ASP A 1 239 ? 24.597 -1.368 -22.087 1.00 97.75 239 ASP A N 1
ATOM 1929 C CA . ASP A 1 239 ? 26.005 -0.960 -22.196 1.00 97.75 239 ASP A CA 1
ATOM 1930 C C . ASP A 1 239 ? 26.822 -1.991 -22.995 1.00 97.75 239 ASP A C 1
ATOM 1932 O O . ASP A 1 239 ? 27.517 -1.651 -23.954 1.00 97.75 239 ASP A O 1
ATOM 1936 N N . ASP A 1 240 ? 26.639 -3.281 -22.716 1.00 97.56 240 ASP A N 1
ATOM 1937 C CA . ASP A 1 240 ? 27.280 -4.357 -23.470 1.00 97.56 240 ASP A CA 1
ATOM 1938 C C . ASP A 1 240 ? 26.862 -4.385 -24.945 1.00 97.56 240 ASP A C 1
ATOM 1940 O O . ASP A 1 240 ? 27.702 -4.594 -25.828 1.00 97.56 240 ASP A O 1
ATOM 1944 N N . ALA A 1 241 ? 25.576 -4.181 -25.237 1.00 98.06 241 ALA A N 1
ATOM 1945 C CA . ALA A 1 241 ? 25.075 -4.127 -26.606 1.00 98.06 241 ALA A CA 1
ATOM 1946 C C . ALA A 1 241 ? 25.669 -2.936 -27.372 1.00 98.06 241 ALA A C 1
ATOM 1948 O O . ALA A 1 241 ? 26.191 -3.114 -28.476 1.00 98.06 241 ALA A O 1
ATOM 1949 N N . THR A 1 242 ? 25.662 -1.746 -26.766 1.00 97.94 242 THR A N 1
ATOM 1950 C CA . THR A 1 242 ? 26.233 -0.535 -27.373 1.00 97.94 242 THR A CA 1
ATOM 1951 C C . THR A 1 242 ? 27.738 -0.666 -27.593 1.00 97.94 242 THR A C 1
ATOM 1953 O O . THR A 1 242 ? 28.237 -0.309 -28.662 1.00 97.94 242 THR A O 1
ATOM 1956 N N . ARG A 1 243 ? 28.474 -1.271 -26.652 1.00 98.31 243 ARG A N 1
ATOM 1957 C CA . ARG A 1 243 ? 29.900 -1.575 -26.823 1.00 98.31 243 ARG A CA 1
ATOM 1958 C C . ARG A 1 243 ? 30.154 -2.493 -28.020 1.00 98.31 243 ARG A C 1
ATOM 1960 O O . ARG A 1 243 ? 31.026 -2.190 -28.833 1.00 98.31 243 ARG A O 1
ATOM 1967 N N . ARG A 1 244 ? 29.379 -3.574 -28.176 1.00 98.31 244 ARG A N 1
ATOM 1968 C CA . ARG A 1 244 ? 29.503 -4.490 -29.330 1.00 98.31 244 ARG A CA 1
ATOM 1969 C C . ARG A 1 244 ? 29.218 -3.786 -30.655 1.00 98.31 244 ARG A C 1
ATOM 1971 O O . ARG A 1 244 ? 29.924 -4.022 -31.634 1.00 98.31 244 ARG A O 1
ATOM 1978 N N . GLU A 1 245 ? 28.211 -2.920 -30.693 1.00 98.31 245 GLU A N 1
ATOM 1979 C CA . GLU A 1 245 ? 27.880 -2.145 -31.889 1.00 98.31 245 GLU A CA 1
ATOM 1980 C C . GLU A 1 245 ? 29.004 -1.166 -32.258 1.00 98.31 245 GLU A C 1
ATOM 1982 O O . GLU A 1 245 ? 29.430 -1.107 -33.414 1.00 98.31 245 GLU A O 1
ATOM 1987 N N . LEU A 1 246 ? 29.551 -0.446 -31.274 1.00 98.25 246 LEU A N 1
ATOM 1988 C CA . LEU A 1 246 ? 30.696 0.442 -31.477 1.00 98.25 246 LEU A CA 1
ATOM 1989 C C . LEU A 1 246 ? 31.924 -0.321 -31.988 1.00 98.25 246 LEU A C 1
ATOM 1991 O O . LEU A 1 246 ? 32.569 0.122 -32.939 1.00 98.25 246 LEU A O 1
ATOM 1995 N N . GLU A 1 247 ? 32.235 -1.482 -31.413 1.00 98.25 247 GLU A N 1
ATOM 1996 C CA . GLU A 1 247 ? 33.337 -2.333 -31.872 1.00 98.25 247 GLU A CA 1
ATOM 1997 C C . GLU A 1 247 ? 33.132 -2.823 -33.313 1.00 98.25 247 GLU A C 1
ATOM 1999 O O . GLU A 1 247 ? 34.063 -2.761 -34.126 1.00 98.25 247 GLU A O 1
ATOM 2004 N N . ALA A 1 248 ? 31.916 -3.253 -33.661 1.00 98.31 248 ALA A N 1
ATOM 2005 C CA . ALA A 1 248 ? 31.570 -3.674 -35.016 1.00 98.31 248 ALA A CA 1
ATOM 2006 C C . ALA A 1 248 ? 31.710 -2.520 -36.021 1.00 98.31 248 ALA A C 1
ATOM 2008 O O . ALA A 1 248 ? 32.330 -2.692 -37.074 1.00 98.31 248 ALA A O 1
ATOM 2009 N N . ASN A 1 249 ? 31.221 -1.330 -35.671 1.00 98.00 249 ASN A N 1
ATOM 2010 C CA . ASN A 1 249 ? 31.338 -0.128 -36.496 1.00 98.00 249 ASN A CA 1
ATOM 2011 C C . ASN A 1 249 ? 32.800 0.292 -36.690 1.00 98.00 249 ASN A C 1
ATOM 2013 O O . ASN A 1 249 ? 33.217 0.607 -37.807 1.00 98.00 249 ASN A O 1
ATOM 2017 N N . LEU A 1 250 ? 33.616 0.239 -35.633 1.00 98.31 250 LEU A N 1
ATOM 2018 C CA . LEU A 1 250 ? 35.049 0.520 -35.723 1.00 98.31 250 LEU A CA 1
ATOM 2019 C C . LEU A 1 250 ? 35.772 -0.486 -36.622 1.00 98.31 250 LEU A C 1
ATOM 2021 O O . LEU A 1 250 ? 36.650 -0.095 -37.396 1.00 98.31 250 LEU A O 1
ATOM 2025 N N . LYS A 1 251 ? 35.415 -1.771 -36.541 1.00 98.44 251 LYS A N 1
ATOM 2026 C CA . LYS A 1 251 ? 35.968 -2.806 -37.418 1.00 98.44 251 LYS A CA 1
ATOM 2027 C C . LYS A 1 251 ? 35.566 -2.568 -38.875 1.00 98.44 251 LYS A C 1
ATOM 2029 O O . LYS A 1 251 ? 36.444 -2.494 -39.729 1.00 98.44 251 LYS A O 1
ATOM 2034 N N . ALA A 1 252 ? 34.281 -2.341 -39.142 1.00 98.06 252 ALA A N 1
ATOM 2035 C CA . ALA A 1 252 ? 33.780 -2.051 -40.482 1.00 98.06 252 ALA A CA 1
ATOM 2036 C C . ALA A 1 252 ? 34.447 -0.805 -41.089 1.00 98.06 252 ALA A C 1
ATOM 2038 O O . ALA A 1 252 ? 34.872 -0.830 -42.242 1.00 98.06 252 ALA A O 1
ATOM 2039 N N . ALA A 1 253 ? 34.629 0.262 -40.306 1.00 98.25 253 ALA A N 1
ATOM 2040 C CA . ALA A 1 253 ? 35.319 1.469 -40.757 1.00 98.25 253 ALA A CA 1
ATOM 2041 C C . ALA A 1 253 ? 36.803 1.216 -41.082 1.00 98.25 253 ALA A C 1
ATOM 2043 O O . ALA A 1 253 ? 37.333 1.777 -42.045 1.00 98.25 253 ALA A O 1
ATOM 2044 N N . LYS A 1 254 ? 37.491 0.370 -40.301 1.00 98.19 254 LYS A N 1
ATOM 2045 C CA . LYS A 1 254 ? 38.873 -0.044 -40.599 1.00 98.19 254 LYS A CA 1
ATOM 2046 C C . LYS A 1 254 ? 38.943 -0.844 -41.897 1.00 98.19 254 LYS A C 1
ATOM 2048 O O . LYS A 1 254 ? 39.791 -0.540 -42.735 1.00 98.19 254 LYS A O 1
ATOM 2053 N N . ASP A 1 255 ? 38.040 -1.801 -42.080 1.00 97.88 255 ASP A N 1
ATOM 2054 C CA . ASP A 1 255 ? 37.982 -2.632 -43.284 1.00 97.88 255 ASP A CA 1
ATOM 2055 C C . ASP A 1 255 ? 37.663 -1.784 -44.526 1.00 97.88 255 ASP A C 1
ATOM 2057 O O . ASP A 1 255 ? 38.341 -1.906 -45.545 1.00 97.88 255 ASP A O 1
ATOM 2061 N N . GLN A 1 256 ? 36.732 -0.830 -44.421 1.00 97.31 256 GLN A N 1
ATOM 2062 C CA . GLN A 1 256 ? 36.437 0.139 -45.484 1.00 97.31 256 GLN A CA 1
ATOM 2063 C C . GLN A 1 256 ? 37.647 1.010 -45.834 1.00 97.31 256 GLN A C 1
ATOM 2065 O O . GLN A 1 256 ? 37.949 1.200 -47.011 1.00 97.31 256 GLN A O 1
ATOM 2070 N N . ARG A 1 257 ? 38.375 1.528 -44.834 1.00 97.81 257 ARG A N 1
ATOM 2071 C CA . ARG A 1 257 ? 39.603 2.309 -45.071 1.00 97.81 257 ARG A CA 1
ATOM 2072 C C . ARG A 1 257 ? 40.675 1.477 -45.765 1.00 97.81 257 ARG A C 1
ATOM 2074 O O . ARG A 1 257 ? 41.342 1.988 -46.662 1.00 97.81 257 ARG A O 1
ATOM 2081 N N . LYS A 1 258 ? 40.834 0.213 -45.367 1.00 98.25 258 LYS A N 1
ATOM 2082 C CA . LYS A 1 258 ? 41.781 -0.713 -45.992 1.00 98.25 258 LYS A CA 1
ATOM 2083 C C . LYS A 1 258 ? 41.397 -0.994 -47.447 1.00 98.25 258 LYS A C 1
ATOM 2085 O O . LYS A 1 258 ? 42.231 -0.802 -48.325 1.00 98.25 258 LYS A O 1
ATOM 2090 N N . ALA A 1 259 ? 40.136 -1.335 -47.708 1.00 97.94 259 ALA A N 1
ATOM 2091 C CA . ALA A 1 259 ? 39.629 -1.573 -49.058 1.00 97.94 259 ALA A CA 1
ATOM 2092 C C . ALA A 1 259 ? 39.764 -0.329 -49.955 1.00 97.94 259 ALA A C 1
ATOM 2094 O O . ALA A 1 259 ? 40.190 -0.432 -51.102 1.00 97.94 259 ALA A O 1
ATOM 2095 N N . ALA A 1 260 ? 39.474 0.865 -49.429 1.00 97.69 260 ALA A N 1
ATOM 2096 C CA . ALA A 1 260 ? 39.657 2.118 -50.160 1.00 97.69 260 ALA A CA 1
ATOM 2097 C C . ALA A 1 260 ? 41.137 2.404 -50.476 1.00 97.69 260 ALA A C 1
ATOM 2099 O O . ALA A 1 260 ? 41.452 2.895 -51.561 1.00 97.69 260 ALA A O 1
ATOM 2100 N N . ALA A 1 261 ? 42.052 2.090 -49.554 1.00 98.06 261 ALA A N 1
ATOM 2101 C CA . ALA A 1 261 ? 43.489 2.223 -49.784 1.00 98.06 261 ALA A CA 1
ATOM 2102 C C . ALA A 1 261 ? 43.993 1.238 -50.853 1.00 98.06 261 ALA A C 1
ATOM 2104 O O . ALA A 1 261 ? 44.753 1.640 -51.732 1.00 98.06 261 ALA A O 1
ATOM 2105 N N . GLU A 1 262 ? 43.536 -0.016 -50.816 1.00 97.88 262 GLU A N 1
ATOM 2106 C CA . GLU A 1 262 ? 43.849 -1.036 -51.826 1.00 97.88 262 GLU A CA 1
ATOM 2107 C C . GLU A 1 262 ? 43.311 -0.638 -53.208 1.00 97.88 262 GLU A C 1
ATOM 2109 O O . GLU A 1 262 ? 44.069 -0.630 -54.178 1.00 97.88 262 GLU A O 1
ATOM 2114 N N . ALA A 1 263 ? 42.054 -0.191 -53.291 1.00 98.00 263 ALA A N 1
ATOM 2115 C CA . ALA A 1 263 ? 41.457 0.299 -54.534 1.00 98.00 263 ALA A CA 1
ATOM 2116 C C . ALA A 1 263 ? 42.211 1.514 -55.102 1.00 98.00 263 ALA A C 1
ATOM 2118 O O . ALA A 1 263 ? 42.439 1.605 -56.309 1.00 98.00 263 ALA A O 1
ATOM 2119 N N . ARG A 1 264 ? 42.651 2.441 -54.238 1.00 98.00 264 ARG A N 1
ATOM 2120 C CA . ARG A 1 264 ? 43.479 3.582 -54.651 1.00 98.00 264 ARG A CA 1
ATOM 2121 C C . ARG A 1 264 ? 44.841 3.131 -55.183 1.00 98.00 264 ARG A C 1
ATOM 2123 O O . ARG A 1 264 ? 45.284 3.660 -56.200 1.00 98.00 264 ARG A O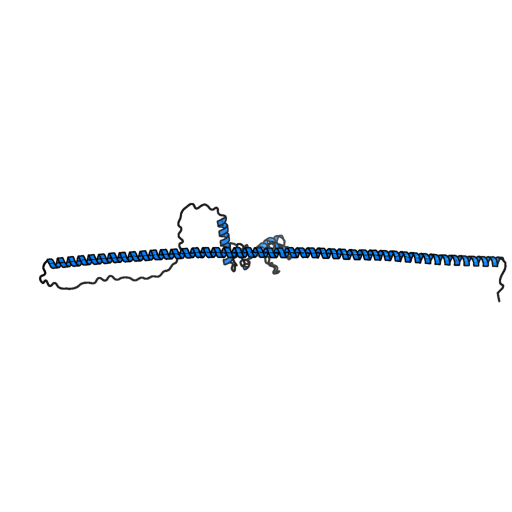 1
ATOM 2130 N N . ALA A 1 265 ? 45.494 2.175 -54.523 1.00 98.06 265 ALA A N 1
ATOM 2131 C CA . ALA A 1 265 ? 46.781 1.639 -54.964 1.00 98.06 265 ALA A CA 1
ATOM 2132 C C . ALA A 1 265 ? 46.663 0.913 -56.315 1.00 98.06 265 ALA A C 1
ATOM 2134 O O . ALA A 1 265 ? 47.519 1.073 -57.186 1.00 98.06 265 ALA A O 1
ATOM 2135 N N . GLU A 1 266 ? 45.581 0.160 -56.523 1.00 97.81 266 GLU A N 1
ATOM 2136 C CA . GLU A 1 266 ? 45.304 -0.493 -57.800 1.00 97.81 266 GLU A CA 1
ATOM 2137 C C . GLU A 1 266 ? 45.027 0.519 -58.920 1.00 97.81 266 GLU A C 1
ATOM 2139 O O . GLU A 1 266 ? 45.597 0.395 -60.007 1.00 97.81 266 GLU A O 1
ATOM 2144 N N . ALA A 1 267 ? 44.219 1.548 -58.649 1.00 97.69 267 ALA A N 1
ATOM 2145 C CA . ALA A 1 267 ? 43.965 2.627 -59.599 1.00 97.69 267 ALA A CA 1
ATOM 2146 C C . ALA A 1 267 ? 45.257 3.366 -59.981 1.00 97.69 267 ALA A C 1
ATOM 2148 O O . ALA A 1 267 ? 45.474 3.661 -61.155 1.00 97.69 267 ALA A O 1
ATOM 2149 N N . GLU A 1 268 ? 46.148 3.617 -59.016 1.00 97.88 268 GLU A N 1
ATOM 2150 C CA . GLU A 1 268 ? 47.453 4.227 -59.278 1.00 97.88 268 GLU A CA 1
ATOM 2151 C C . GLU A 1 268 ? 48.352 3.318 -60.127 1.00 97.88 268 GLU A C 1
ATOM 2153 O O . GLU A 1 268 ? 48.987 3.795 -61.069 1.00 97.88 268 GLU A O 1
ATOM 2158 N N . ARG A 1 269 ? 48.391 2.007 -59.846 1.00 98.00 269 ARG A N 1
ATOM 2159 C CA . ARG A 1 269 ? 49.132 1.038 -60.670 1.00 98.00 269 ARG A CA 1
ATOM 2160 C C . ARG A 1 269 ? 48.635 1.056 -62.114 1.00 98.00 269 ARG A C 1
ATOM 2162 O O . ARG A 1 269 ? 49.451 1.173 -63.023 1.00 98.00 269 ARG A O 1
ATOM 2169 N N . LYS A 1 270 ? 47.317 1.005 -62.313 1.00 97.88 270 LYS A N 1
ATOM 2170 C CA . LYS A 1 270 ? 46.710 1.049 -63.646 1.00 97.88 270 LYS A CA 1
ATOM 2171 C C . LYS A 1 270 ? 47.021 2.364 -64.365 1.00 97.88 270 LYS A C 1
ATOM 2173 O O . LYS A 1 270 ? 47.470 2.342 -65.502 1.00 97.88 270 LYS A O 1
ATOM 2178 N N . ALA A 1 271 ? 46.907 3.500 -63.676 1.00 97.75 271 ALA A N 1
ATOM 2179 C CA . ALA A 1 271 ? 47.267 4.801 -64.239 1.00 97.75 271 ALA A CA 1
ATOM 2180 C C . ALA A 1 271 ? 48.751 4.878 -64.649 1.00 97.75 271 ALA A C 1
ATOM 2182 O O . ALA A 1 271 ? 49.082 5.473 -65.674 1.00 97.75 271 ALA A O 1
ATOM 2183 N N . ARG A 1 272 ? 49.660 4.258 -63.880 1.00 97.56 272 ARG A N 1
ATOM 2184 C CA . ARG A 1 272 ? 51.085 4.157 -64.242 1.00 97.56 272 ARG A CA 1
ATOM 2185 C C . ARG A 1 272 ? 51.305 3.285 -65.480 1.00 97.56 272 ARG A C 1
ATOM 2187 O O . ARG A 1 272 ? 52.144 3.632 -66.309 1.00 97.56 272 ARG A O 1
ATOM 2194 N N . GLU A 1 273 ? 50.586 2.171 -65.599 1.00 97.12 273 GLU A N 1
ATOM 2195 C CA . GLU A 1 273 ? 50.634 1.288 -66.773 1.00 97.12 273 GLU A CA 1
ATOM 2196 C C . GLU A 1 273 ? 50.113 1.997 -68.028 1.00 97.12 273 GLU A C 1
ATOM 2198 O O . GLU A 1 273 ? 50.804 1.997 -69.050 1.00 97.12 273 GLU A O 1
ATOM 2203 N N . ASP A 1 274 ? 48.967 2.673 -67.920 1.00 97.19 274 ASP A N 1
ATOM 2204 C CA . ASP A 1 274 ? 48.363 3.462 -68.998 1.00 97.19 274 ASP A CA 1
ATOM 2205 C C . ASP A 1 274 ? 49.318 4.580 -69.452 1.00 97.19 274 ASP A C 1
ATOM 2207 O O . ASP A 1 274 ? 49.643 4.684 -70.636 1.00 97.19 274 ASP A O 1
ATOM 2211 N N . TYR A 1 275 ? 49.885 5.346 -68.511 1.00 96.75 275 TYR A N 1
ATOM 2212 C CA . TYR A 1 275 ? 50.886 6.377 -68.815 1.00 96.75 275 TYR A CA 1
ATOM 2213 C C . TYR A 1 275 ? 52.130 5.804 -69.509 1.00 96.75 275 TYR A C 1
ATOM 2215 O O . TYR A 1 275 ? 52.653 6.379 -70.466 1.00 96.75 275 TYR A O 1
ATOM 2223 N N . HIS A 1 276 ? 52.631 4.658 -69.040 1.00 97.00 276 HIS A N 1
ATOM 2224 C CA . HIS A 1 276 ? 53.783 4.003 -69.650 1.00 97.00 276 HIS A CA 1
ATOM 2225 C C . HIS A 1 276 ? 53.478 3.521 -71.078 1.00 97.00 276 HIS A C 1
ATOM 2227 O O . HIS A 1 276 ? 54.336 3.639 -71.959 1.00 97.00 276 HIS A O 1
ATOM 2233 N N . TYR A 1 277 ? 52.270 3.003 -71.315 1.00 95.69 277 TYR A N 1
ATOM 2234 C CA . TYR A 1 277 ? 51.802 2.607 -72.639 1.00 95.69 277 TYR A CA 1
ATOM 2235 C C . TYR A 1 277 ? 51.705 3.810 -73.583 1.00 95.69 277 TYR A C 1
ATOM 2237 O O . TYR A 1 277 ? 52.288 3.776 -74.667 1.00 95.69 277 TYR A O 1
ATOM 2245 N N . GLU A 1 278 ? 51.062 4.900 -73.157 1.00 95.69 278 GLU A N 1
ATOM 2246 C CA . GLU A 1 278 ? 50.966 6.141 -73.936 1.00 95.69 278 GLU A CA 1
ATOM 2247 C C . GLU A 1 278 ? 52.341 6.726 -74.265 1.00 95.69 278 GLU A C 1
ATOM 2249 O O . GLU A 1 278 ? 52.585 7.153 -75.398 1.00 95.69 278 GLU A O 1
ATOM 2254 N N . ARG A 1 279 ? 53.269 6.713 -73.299 1.00 96.81 279 ARG A N 1
ATOM 2255 C CA . ARG A 1 279 ? 54.647 7.169 -73.508 1.00 96.81 279 ARG A CA 1
ATOM 2256 C C . ARG A 1 279 ? 55.352 6.339 -74.580 1.00 96.81 279 ARG A C 1
ATOM 2258 O O . ARG A 1 279 ? 55.912 6.919 -75.506 1.00 96.81 279 ARG A O 1
ATOM 2265 N N . LYS A 1 280 ? 55.293 5.004 -74.491 1.00 96.06 280 LYS A N 1
ATOM 2266 C CA . LYS A 1 280 ? 55.874 4.112 -75.510 1.00 96.06 280 LYS A CA 1
ATOM 2267 C C . LYS A 1 280 ? 55.238 4.325 -76.880 1.00 96.06 280 LYS A C 1
ATOM 2269 O O . LYS A 1 280 ? 55.949 4.409 -77.875 1.00 96.06 280 LYS A O 1
ATOM 2274 N N . PHE A 1 281 ? 53.914 4.456 -76.932 1.00 95.44 281 PHE A N 1
ATOM 2275 C CA . PHE A 1 281 ? 53.199 4.719 -78.178 1.00 95.44 281 PHE A CA 1
ATOM 2276 C C . PHE A 1 281 ? 53.657 6.033 -78.824 1.00 95.44 281 PHE A C 1
ATOM 2278 O O . PHE A 1 281 ? 53.883 6.080 -80.034 1.00 95.44 281 PHE A O 1
ATOM 2285 N N . ARG A 1 282 ? 53.852 7.086 -78.018 1.00 95.44 282 ARG A N 1
ATOM 2286 C CA . ARG A 1 282 ? 54.383 8.375 -78.475 1.00 95.44 282 ARG A CA 1
ATOM 2287 C C . ARG A 1 282 ? 55.824 8.259 -78.975 1.00 95.44 282 ARG A C 1
ATOM 2289 O O . ARG A 1 282 ? 56.113 8.738 -80.062 1.00 95.44 282 ARG A O 1
ATOM 2296 N N . GLU A 1 283 ? 56.700 7.574 -78.242 1.00 94.56 283 GLU A N 1
ATOM 2297 C CA . GLU A 1 283 ? 58.091 7.332 -78.659 1.00 94.56 283 GLU A CA 1
ATOM 2298 C C . GLU A 1 283 ? 58.174 6.554 -79.983 1.00 94.56 283 GLU A C 1
ATOM 2300 O O . GLU A 1 283 ? 58.962 6.906 -80.864 1.00 94.56 283 GLU A O 1
ATOM 2305 N N . ASP A 1 284 ? 57.343 5.5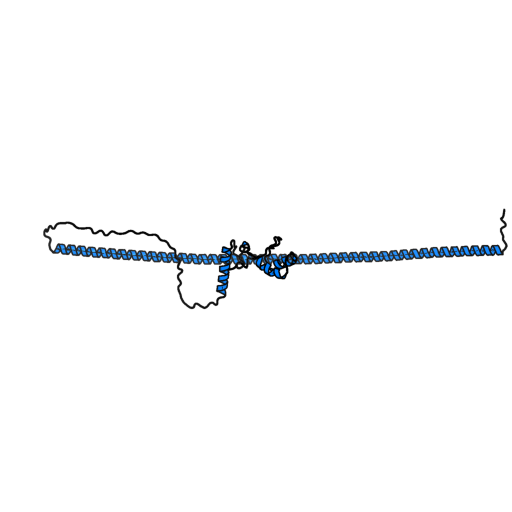22 -80.149 1.00 93.69 284 ASP A N 1
ATOM 2306 C CA . ASP A 1 284 ?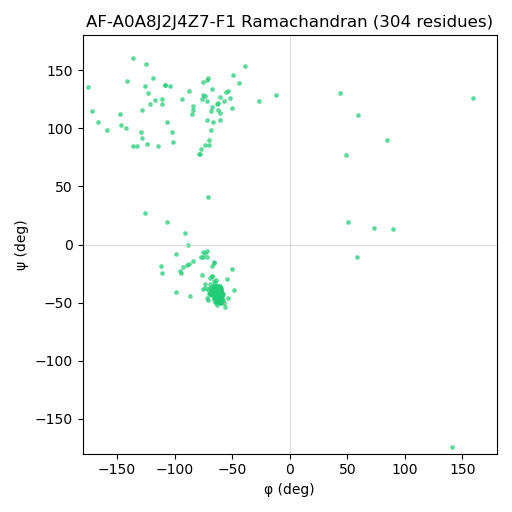 57.255 4.725 -81.375 1.00 93.69 284 ASP A CA 1
ATOM 2307 C C . ASP A 1 284 ? 56.673 5.529 -82.549 1.00 93.69 284 ASP A C 1
ATOM 2309 O O . ASP A 1 284 ? 57.103 5.364 -83.695 1.00 93.69 284 ASP A O 1
ATOM 2313 N N . TYR A 1 285 ? 55.697 6.404 -82.290 1.00 93.69 285 TYR A N 1
ATOM 2314 C CA . TYR A 1 285 ? 55.179 7.352 -83.277 1.00 93.69 285 TYR A CA 1
ATOM 2315 C C . TYR A 1 285 ? 56.266 8.341 -83.718 1.00 93.69 285 TYR A C 1
ATOM 2317 O O . TYR A 1 285 ? 56.556 8.426 -84.910 1.00 93.69 285 TYR A O 1
ATOM 2325 N N . ASP A 1 286 ? 56.937 9.001 -82.773 1.00 93.69 286 ASP A N 1
ATOM 2326 C CA . ASP A 1 286 ? 58.018 9.951 -83.052 1.00 93.69 286 ASP A CA 1
ATOM 2327 C C . ASP A 1 286 ? 59.189 9.281 -83.786 1.00 93.69 286 ASP A C 1
ATOM 2329 O O . ASP A 1 286 ? 59.787 9.877 -84.684 1.00 93.69 286 ASP A O 1
ATOM 2333 N N . ARG A 1 287 ? 59.516 8.024 -83.445 1.00 94.44 287 ARG A N 1
ATOM 2334 C CA . ARG A 1 287 ? 60.516 7.222 -84.165 1.00 94.44 287 ARG A CA 1
ATOM 2335 C C . ARG A 1 287 ? 60.112 7.004 -85.623 1.00 94.44 287 ARG A C 1
ATOM 2337 O O . ARG A 1 287 ? 60.925 7.288 -86.496 1.00 94.44 287 ARG A O 1
ATOM 2344 N N . ARG A 1 288 ? 58.872 6.578 -85.894 1.00 93.12 288 ARG A N 1
ATOM 2345 C CA . ARG A 1 288 ? 58.371 6.395 -87.270 1.00 93.12 288 ARG A CA 1
ATOM 2346 C C . ARG A 1 288 ? 58.394 7.694 -88.072 1.00 93.12 288 ARG A C 1
ATOM 2348 O O . ARG A 1 288 ? 58.827 7.680 -89.217 1.00 93.12 288 ARG A O 1
ATOM 2355 N N . VAL A 1 289 ? 57.987 8.812 -87.467 1.00 92.38 289 VAL A N 1
ATOM 2356 C CA . VAL A 1 289 ? 58.024 10.131 -88.120 1.00 92.38 289 VAL A CA 1
ATOM 2357 C C . VAL A 1 289 ? 59.463 10.544 -88.448 1.00 92.38 289 VAL A C 1
ATOM 2359 O O . VAL A 1 289 ? 59.721 11.015 -89.555 1.00 92.38 289 VAL A O 1
ATOM 2362 N N . ARG A 1 290 ? 60.420 10.334 -87.529 1.00 91.50 290 ARG A N 1
ATOM 2363 C CA . ARG A 1 290 ? 61.850 10.579 -87.795 1.00 91.50 290 ARG A CA 1
ATOM 2364 C C . ARG A 1 290 ? 62.379 9.706 -88.932 1.00 91.50 290 ARG A C 1
ATOM 2366 O O . ARG A 1 290 ? 63.007 10.232 -89.844 1.00 91.50 290 ARG A O 1
ATOM 2373 N N . GLU A 1 291 ? 62.096 8.406 -88.908 1.00 90.00 291 GLU A N 1
ATOM 2374 C CA . GLU A 1 291 ? 62.509 7.468 -89.961 1.00 90.00 291 GLU A CA 1
ATOM 2375 C C . GLU A 1 291 ? 61.923 7.847 -91.330 1.00 90.00 291 GLU A C 1
ATOM 2377 O O . GLU A 1 291 ? 62.625 7.798 -92.339 1.00 90.00 291 GLU A O 1
ATOM 2382 N N . GLU A 1 292 ? 60.653 8.258 -91.381 1.00 87.75 292 GLU A N 1
ATOM 2383 C CA . GLU A 1 292 ? 59.995 8.718 -92.607 1.00 87.75 292 GLU A CA 1
ATOM 2384 C C . GLU A 1 292 ? 60.609 10.028 -93.127 1.00 87.75 292 GLU A C 1
ATOM 2386 O O . GLU A 1 292 ? 60.875 10.159 -94.325 1.00 87.75 292 GLU A O 1
ATOM 2391 N N . TYR A 1 293 ? 60.904 10.974 -92.232 1.00 87.56 293 TYR A N 1
ATOM 2392 C CA . TYR A 1 293 ? 61.601 12.215 -92.568 1.00 87.56 293 TYR A CA 1
ATOM 2393 C C . TYR A 1 293 ? 63.009 11.947 -93.125 1.00 87.56 293 TYR A C 1
ATOM 2395 O O . TYR A 1 293 ? 63.382 12.493 -94.165 1.00 87.56 293 TYR A O 1
ATOM 2403 N N . GLU A 1 294 ? 63.773 11.048 -92.500 1.00 87.38 294 GLU A N 1
ATOM 2404 C CA . GLU A 1 294 ? 65.084 10.617 -92.997 1.00 87.38 294 GLU A CA 1
ATOM 2405 C C . GLU A 1 294 ? 64.998 9.866 -94.333 1.00 87.38 294 GLU A C 1
ATOM 2407 O O . GLU A 1 294 ? 65.866 10.036 -95.191 1.00 87.38 294 GLU A O 1
ATOM 2412 N N . ARG A 1 295 ? 63.964 9.041 -94.546 1.00 83.12 295 ARG A N 1
ATOM 2413 C CA . ARG A 1 295 ? 63.714 8.373 -95.836 1.00 83.12 295 ARG A CA 1
ATOM 2414 C C . ARG A 1 295 ? 63.450 9.399 -96.939 1.00 83.12 295 ARG A C 1
ATOM 2416 O O . ARG A 1 295 ? 64.024 9.297 -98.021 1.00 83.12 295 ARG A O 1
ATOM 2423 N N . ARG A 1 296 ? 62.659 10.438 -96.641 1.00 84.06 296 ARG A N 1
ATOM 2424 C CA . ARG A 1 296 ? 62.402 11.552 -97.567 1.00 84.06 296 ARG A CA 1
ATOM 2425 C C . ARG A 1 296 ? 63.683 12.335 -97.887 1.00 84.06 296 ARG A C 1
ATOM 2427 O O . ARG A 1 296 ? 63.876 12.714 -99.038 1.00 84.06 296 ARG A O 1
ATOM 2434 N N . LEU A 1 297 ? 64.578 12.529 -96.913 1.00 78.88 297 LEU A N 1
ATOM 2435 C CA . LEU A 1 297 ? 65.887 13.168 -97.126 1.00 78.88 297 LEU A CA 1
ATOM 2436 C C . LEU A 1 297 ? 66.857 12.315 -97.957 1.00 78.88 297 LEU A C 1
ATOM 2438 O O . LEU A 1 297 ? 67.629 12.867 -98.737 1.00 78.88 297 LEU A O 1
ATOM 2442 N N . ARG A 1 298 ? 66.807 10.984 -97.829 1.00 80.81 298 ARG A N 1
ATOM 2443 C CA . ARG A 1 298 ? 67.611 10.047 -98.637 1.00 80.81 298 ARG A CA 1
ATOM 2444 C C . ARG A 1 298 ? 67.154 9.928 -100.097 1.00 80.81 298 ARG A C 1
ATOM 2446 O O . ARG A 1 298 ? 67.838 9.284 -100.884 1.00 80.81 298 ARG A O 1
ATOM 2453 N N . GLY A 1 299 ? 66.040 10.560 -100.480 1.00 65.94 299 GLY A N 1
ATOM 2454 C CA . GLY A 1 299 ? 65.541 10.552 -101.860 1.00 65.94 299 GLY A CA 1
ATOM 2455 C C . GLY A 1 299 ? 64.919 9.221 -102.299 1.00 65.94 299 GLY A C 1
ATOM 2456 O O . GLY A 1 299 ? 64.684 9.021 -103.489 1.00 65.94 299 GLY A O 1
ATOM 2457 N N . GLU A 1 300 ? 64.626 8.321 -101.357 1.00 60.31 300 GLU A N 1
ATOM 2458 C CA . GLU A 1 300 ? 63.969 7.035 -101.605 1.00 60.31 300 GLU A CA 1
ATOM 2459 C C . GLU A 1 300 ? 62.454 7.245 -101.771 1.00 60.31 300 GLU A C 1
ATOM 2461 O O . GLU A 1 300 ? 61.665 7.028 -100.850 1.00 60.31 300 GLU A O 1
ATOM 2466 N N . TYR A 1 301 ? 62.032 7.719 -102.946 1.00 55.97 301 TYR A N 1
ATOM 2467 C CA . TYR A 1 301 ? 60.624 7.676 -103.342 1.00 55.97 301 TYR A CA 1
ATOM 2468 C C . TYR A 1 301 ? 60.310 6.309 -103.945 1.00 55.97 301 TYR A C 1
ATOM 2470 O O . TYR A 1 301 ? 60.820 5.955 -105.009 1.00 55.97 301 TYR A O 1
ATOM 2478 N N . ASP A 1 302 ? 59.433 5.559 -103.282 1.00 53.38 302 ASP A N 1
ATOM 2479 C CA . ASP A 1 302 ? 58.867 4.340 -103.842 1.00 53.38 302 ASP A CA 1
ATOM 2480 C C . ASP A 1 302 ? 57.878 4.736 -104.952 1.00 53.38 302 ASP A C 1
ATOM 2482 O O . ASP A 1 302 ? 56.809 5.309 -104.721 1.00 53.38 302 ASP A O 1
ATOM 2486 N N . THR A 1 303 ? 58.289 4.503 -106.194 1.00 54.69 303 THR A N 1
ATOM 2487 C CA . THR A 1 303 ? 57.509 4.779 -107.401 1.00 54.69 303 THR A CA 1
ATOM 2488 C C . THR A 1 303 ? 56.452 3.694 -107.575 1.00 54.69 303 THR A C 1
ATOM 2490 O O . THR A 1 303 ? 56.615 2.752 -108.343 1.00 54.69 303 THR A O 1
ATOM 2493 N N . LYS A 1 304 ? 55.323 3.822 -106.874 1.00 51.59 304 LYS A N 1
ATOM 2494 C CA . LYS A 1 304 ? 54.118 3.042 -107.190 1.00 51.59 304 LYS A CA 1
ATOM 2495 C C . LYS A 1 304 ? 52.925 3.947 -107.451 1.00 51.59 304 LYS A C 1
ATOM 2497 O O . LYS A 1 304 ? 52.110 4.220 -106.579 1.00 51.59 304 LYS A O 1
ATOM 2502 N N . ALA A 1 305 ? 52.838 4.355 -108.714 1.00 45.94 305 ALA A N 1
ATOM 2503 C CA . ALA A 1 305 ? 51.600 4.705 -109.392 1.00 45.94 305 ALA A CA 1
ATOM 2504 C C . ALA A 1 305 ? 51.540 3.925 -110.717 1.00 45.94 305 ALA A C 1
ATOM 2506 O O . ALA A 1 305 ? 52.089 4.365 -111.729 1.00 45.94 305 ALA A O 1
ATOM 2507 N N . LYS A 1 306 ? 50.923 2.741 -110.670 1.00 38.12 306 LYS A N 1
ATOM 2508 C CA . LYS A 1 306 ? 50.064 2.141 -111.701 1.00 38.12 306 LYS A CA 1
ATOM 2509 C C . LYS A 1 306 ? 49.328 0.953 -111.097 1.00 38.12 306 LYS A C 1
ATOM 2511 O O . LYS A 1 306 ? 50.001 0.147 -110.419 1.00 38.12 306 LYS A O 1
#